Protein AF-0000000068953302 (afdb_homodimer)

Nearest PDB structures (foldseek):
  3vba-assembly2_D  TM=9.181E-01  e=6.604E-20  Methanocaldococcus jannaschii DSM 2661
  2pkp-assembly1_A  TM=9.201E-01  e=1.181E-19  Methanocaldococcus jannaschii DSM 2661
  1v7l-assembly1_B  TM=9.222E-01  e=1.741E-19  Pyrococcus horikoshii OT3
  2b3y-assembly2_B  TM=7.340E-01  e=2.610E-10  Homo sapiens
  1fgh-assembly1_A  TM=7.483E-01  e=1.107E-08  Bos taurus

Radius of gyration: 20.21 Å; Cα contacts (8 Å, |Δi|>4): 774; chains: 2; bounding box: 48×58×54 Å

InterPro domains:
  IPR000573 Aconitase A/isopropylmalate dehydratase small subunit, swivel domain [PF00694] (59-105)
  IPR011827 Hydrolyase LeuD/HacB/DmdB [MF_01032] (9-166)
  IPR011827 Hydrolyase LeuD/HacB/DmdB [TIGR02087] (11-163)
  IPR015928 Aconitase/3-isopropylmalate dehydratase, swivel [G3DSA:3.20.19.10] (9-164)
  IPR033940 3-isopropylmalate dehydratase, swivel domain [cd01577] (15-126)
  IPR050075 3-isopropylmalate dehydratase small subunit [PTHR43345] (10-162)

Foldseek 3Di:
DPPPQPFFQWDFEAEDEEAAELCLQANPVCLPPDLVVRLQRGNCVVPVCPSVPDDASYEYEYEYAHHDDDQHLSRLVSCVVSRHQEYEYCYYDPNNCQSNLQQLHHYWHANDCPVRDGGWIWGADLQQQWTATPVRDIGHTDHDDPVSVQQNSLRHDVSSVCVVVVVD/DPPPQPFFQWDFEAEDEEQAELCLQANPVCLPPDLVVRLQRGNCVVPVCPSVPDDASYEYEYEYAHHDDDQHLSRLVSCVVSRHQEYEYCYYDPNNCQSNLQQLHHYWHANDCPVRDGGWIWGADLQQQWTATPVRDIGHTDHDDPVSVQQNSLRHDVSSVCVVVVVD

Solvent-accessible surface area (backbone atoms only — not comparable to full-atom values): 17145 Å² total; per-residue (Å²): 128,74,75,73,70,72,74,57,31,44,31,47,30,44,59,52,61,58,62,41,36,25,50,46,28,33,39,73,93,40,69,88,49,57,65,79,61,35,32,65,48,26,37,23,87,82,36,68,60,45,48,80,64,59,44,68,20,16,29,40,33,35,30,45,39,34,38,28,80,67,92,48,73,53,21,51,48,29,43,49,73,53,26,45,35,31,38,37,18,43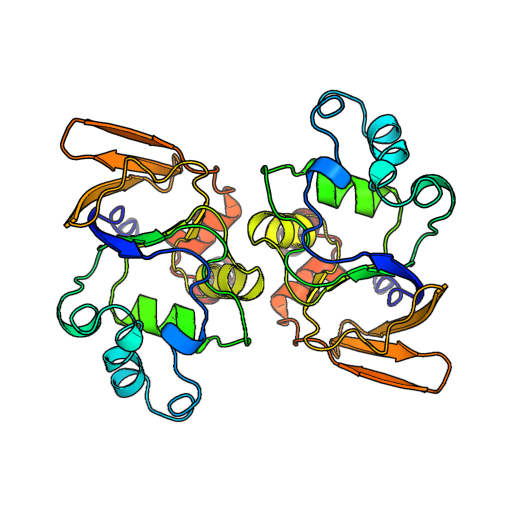,30,30,14,24,69,40,44,51,50,19,41,44,61,26,38,49,71,38,41,18,84,72,55,80,84,61,43,64,68,38,49,35,38,36,38,70,90,72,21,30,35,36,36,84,87,64,49,75,45,68,32,52,76,64,56,67,71,57,49,50,21,37,71,46,50,2,43,63,53,34,50,49,54,57,57,64,71,99,128,77,76,74,70,73,72,56,32,44,30,45,29,44,58,50,62,59,62,41,34,24,48,45,28,35,41,76,94,40,69,86,47,58,67,79,61,36,32,65,48,25,37,23,88,81,36,69,60,44,48,80,62,59,45,67,20,16,29,40,32,34,31,44,38,34,38,27,79,66,93,50,76,53,20,50,49,29,44,48,73,54,26,44,35,32,39,38,18,43,31,30,13,24,68,41,45,52,49,19,41,45,61,26,38,48,72,38,42,18,84,73,55,81,83,62,45,67,69,39,48,35,38,36,39,72,91,72,21,31,34,36,36,85,87,66,50,75,45,68,33,52,75,62,56,68,70,58,50,50,22,39,71,46,51,2,44,65,53,34,50,49,53,56,56,65,73,98

Secondary structure (DSSP, 8-state):
---------EEEEEE--S--BHHHHS-GGGTTS-HHHHHHHTTTTT-TTHHHH--TT-EEEE-SSBTBSS--THHHHHHHHTT--EEEES-BBHHHHHHHHHTT--EEE-S--TT--TT-EEEEETTTTEEEETTS-EEE-PPPPHHHHHHHHTTSHHHHHHHHHHT-/---------EEEEEE--S--BHHHHS-GGGTTS-HHHHHHHTTTTT-TTHHHH--TT-EEEE-SSBTBSS--THHHHHHHHTT--EEEES-BBHHHHHHHHHTT--EEE-S--TT--TT-EEEEETTTTEEEETTS-EEE-PPPPHHHHHHHHTTSHHHHHHHHHHT-

Structure (mmCIF, N/CA/C/O backbone):
data_AF-0000000068953302-model_v1
#
loop_
_entity.id
_entity.type
_entity.pdbx_description
1 polymer '3-isopropylmalate dehydratase small subunit'
#
loop_
_atom_site.group_PDB
_atom_site.id
_atom_site.type_symbol
_atom_site.label_atom_id
_atom_site.label_alt_id
_atom_site.label_comp_id
_atom_site.label_asym_id
_atom_site.label_entity_id
_atom_site.label_seq_id
_atom_site.pdbx_PDB_ins_code
_atom_site.Cartn_x
_atom_site.Cartn_y
_atom_site.Cartn_z
_atom_site.occupancy
_atom_site.B_iso_or_equiv
_atom_site.auth_seq_id
_atom_site.auth_comp_id
_atom_site.auth_asym_id
_atom_site.auth_atom_id
_atom_site.pdbx_PDB_model_num
ATOM 1 N N . MET A 1 1 ? 11.008 -29.844 14.93 1 27 1 MET A N 1
ATOM 2 C CA . MET A 1 1 ? 11.062 -29.656 13.477 1 27 1 MET A CA 1
ATOM 3 C C . MET A 1 1 ? 10.906 -28.172 13.117 1 27 1 MET A C 1
ATOM 5 O O . MET A 1 1 ? 9.914 -27.547 13.492 1 27 1 MET A O 1
ATOM 9 N N . THR A 1 2 ? 11.945 -27.438 12.922 1 31.05 2 THR A N 1
ATOM 10 C CA . THR A 1 2 ? 11.977 -26.031 12.57 1 31.05 2 THR A CA 1
ATOM 11 C C . THR A 1 2 ? 11.023 -25.734 11.422 1 31.05 2 THR A C 1
ATOM 13 O O . THR A 1 2 ? 11.055 -26.406 10.391 1 31.05 2 THR A O 1
ATOM 16 N N . PRO A 1 3 ? 9.93 -25.203 11.734 1 36.19 3 PRO A N 1
ATOM 17 C CA . PRO A 1 3 ? 9 -25.078 10.609 1 36.19 3 PRO A CA 1
ATOM 18 C C . PRO A 1 3 ? 9.695 -24.688 9.305 1 36.19 3 PRO A C 1
ATOM 20 O O . PRO A 1 3 ? 10.664 -23.938 9.32 1 36.19 3 PRO A O 1
ATOM 23 N N . ALA A 1 4 ? 9.789 -25.562 8.352 1 37.5 4 ALA A N 1
ATOM 24 C CA . ALA A 1 4 ? 10.398 -25.391 7.035 1 37.5 4 ALA A CA 1
ATOM 25 C C . ALA A 1 4 ? 10.109 -24.016 6.465 1 37.5 4 ALA A C 1
ATOM 27 O O . ALA A 1 4 ? 8.953 -23.578 6.418 1 37.5 4 ALA A O 1
ATOM 28 N N . ILE A 1 5 ? 10.891 -23.047 6.672 1 41.59 5 ILE A N 1
ATOM 29 C CA . ILE A 1 5 ? 10.797 -21.766 5.992 1 41.59 5 ILE A CA 1
ATOM 30 C C . ILE A 1 5 ? 10.438 -21.984 4.523 1 41.59 5 ILE A C 1
ATOM 32 O O . ILE A 1 5 ? 11.055 -22.812 3.846 1 41.59 5 ILE A O 1
ATOM 36 N N . ALA A 1 6 ? 9.188 -21.891 4.152 1 50.03 6 ALA A N 1
ATOM 37 C CA . ALA A 1 6 ? 8.773 -22.047 2.76 1 50.03 6 ALA A CA 1
ATOM 38 C C . ALA A 1 6 ? 9.875 -21.594 1.807 1 50.03 6 ALA A C 1
ATOM 40 O O . ALA A 1 6 ? 10.523 -20.578 2.043 1 50.03 6 ALA A O 1
ATOM 41 N N . PRO A 1 7 ? 10.422 -22.516 1.036 1 54.75 7 PRO A N 1
ATOM 42 C CA . PRO A 1 7 ? 11.484 -22.188 0.086 1 54.75 7 PRO A CA 1
ATOM 43 C C . PRO A 1 7 ? 11.234 -20.859 -0.634 1 54.75 7 PRO A C 1
ATOM 45 O O . PRO A 1 7 ? 10.078 -20.453 -0.791 1 54.75 7 PRO A O 1
ATOM 48 N N . ASP A 1 8 ? 12.273 -19.984 -0.785 1 68.75 8 ASP A N 1
ATOM 49 C CA . ASP A 1 8 ? 12.258 -18.797 -1.63 1 68.75 8 ASP A CA 1
ATOM 50 C C . ASP A 1 8 ? 11.562 -19.078 -2.961 1 68.75 8 ASP A C 1
ATOM 52 O O . ASP A 1 8 ? 11.766 -20.141 -3.561 1 68.75 8 ASP A O 1
ATOM 56 N N . PRO A 1 9 ? 10.617 -18.328 -3.201 1 75.5 9 PRO A N 1
ATOM 57 C CA . PRO A 1 9 ? 9.961 -18.547 -4.496 1 75.5 9 PRO A CA 1
ATOM 58 C C . PRO A 1 9 ? 10.961 -18.688 -5.645 1 75.5 9 PRO A C 1
ATOM 60 O O . PRO A 1 9 ? 11.93 -17.922 -5.719 1 75.5 9 PRO A O 1
ATOM 63 N N . THR A 1 10 ? 10.938 -19.797 -6.227 1 85.12 10 THR A N 1
ATOM 64 C CA . THR A 1 10 ? 11.719 -20.094 -7.426 1 85.12 10 THR A CA 1
ATOM 65 C C . THR A 1 10 ? 10.812 -20.516 -8.57 1 85.12 10 THR A C 1
ATOM 67 O O . THR A 1 10 ? 9.922 -21.359 -8.383 1 85.12 10 THR A O 1
ATOM 70 N N . GLY A 1 11 ? 10.914 -19.719 -9.656 1 93.25 11 GLY A N 1
ATOM 71 C CA . GLY A 1 11 ? 10.086 -20.172 -10.773 1 93.25 11 GLY A CA 1
ATOM 72 C C . GLY A 1 11 ? 10.172 -19.25 -11.977 1 93.25 11 GLY A C 1
ATOM 73 O O . GLY A 1 11 ? 11.102 -18.453 -12.086 1 93.25 11 GLY A O 1
ATOM 74 N N . ARG A 1 12 ? 9.305 -19.5 -12.961 1 97.38 12 ARG A N 1
ATOM 75 C CA . ARG A 1 12 ? 9.188 -18.75 -14.203 1 97.38 12 ARG A CA 1
ATOM 76 C C . ARG A 1 12 ? 8.672 -17.344 -13.93 1 97.38 12 ARG A C 1
ATOM 78 O O . ARG A 1 12 ? 7.785 -17.141 -13.102 1 97.38 12 ARG A O 1
ATOM 85 N N . LEU A 1 13 ? 9.266 -16.375 -14.664 1 98.44 13 LEU A N 1
ATOM 86 C CA . LEU A 1 13 ? 8.766 -15 -14.609 1 98.44 13 LEU A CA 1
ATOM 87 C C . LEU A 1 13 ? 7.633 -14.797 -15.609 1 98.44 13 LEU A C 1
ATOM 89 O O . LEU A 1 13 ? 7.758 -15.172 -16.781 1 98.44 13 LEU A O 1
ATOM 93 N N . TRP A 1 14 ? 6.512 -14.312 -15.141 1 98.69 14 TRP A N 1
ATOM 94 C CA . TRP A 1 14 ? 5.398 -13.859 -15.969 1 98.69 14 TRP A CA 1
ATOM 95 C C . TRP A 1 14 ? 5.332 -12.344 -16.016 1 98.69 14 TRP A C 1
ATOM 97 O O . TRP A 1 14 ? 5.051 -11.695 -15 1 98.69 14 TRP A O 1
ATOM 107 N N . ARG A 1 15 ? 5.562 -11.797 -17.156 1 98.56 15 ARG A N 1
ATOM 108 C CA . ARG A 1 15 ? 5.645 -10.344 -17.234 1 98.56 15 ARG A CA 1
ATOM 109 C C . ARG A 1 15 ? 4.332 -9.742 -17.703 1 98.56 15 ARG A C 1
ATOM 111 O O . ARG A 1 15 ? 3.73 -10.234 -18.672 1 98.56 15 ARG A O 1
ATOM 118 N N . PHE A 1 16 ? 3.887 -8.727 -17.031 1 98.62 16 PHE A N 1
ATOM 119 C CA . PHE A 1 16 ? 2.736 -7.898 -17.375 1 98.62 16 PHE A CA 1
ATOM 120 C C . PHE A 1 16 ? 3.133 -6.43 -17.484 1 98.62 16 PHE A C 1
ATOM 122 O O . PHE A 1 16 ? 4.258 -6.062 -17.125 1 98.62 16 PHE A O 1
ATOM 129 N N . GLY A 1 17 ? 2.303 -5.609 -18.031 1 97.62 17 GLY A N 1
ATOM 130 C CA . GLY A 1 17 ? 2.586 -4.199 -18.25 1 97.62 17 GLY A CA 1
ATOM 131 C C . GLY A 1 17 ? 2.217 -3.334 -17.047 1 97.62 17 GLY A C 1
ATOM 132 O O . GLY A 1 17 ? 2.266 -3.789 -15.906 1 97.62 17 GLY A O 1
ATOM 133 N N . ASP A 1 18 ? 1.969 -2.061 -17.359 1 96.62 18 ASP A N 1
ATOM 134 C CA . ASP A 1 18 ? 1.564 -1.082 -16.359 1 96.62 18 ASP A CA 1
ATOM 135 C C . ASP A 1 18 ? 0.059 -1.14 -16.109 1 96.62 18 ASP A C 1
ATOM 137 O O . ASP A 1 18 ? -0.692 -1.664 -16.938 1 96.62 18 ASP A O 1
ATOM 141 N N . ASN A 1 19 ? -0.379 -0.642 -14.914 1 96.38 19 ASN A N 1
ATOM 142 C CA . ASN A 1 19 ? -1.775 -0.344 -14.617 1 96.38 19 ASN A CA 1
ATOM 143 C C . ASN A 1 19 ? -2.641 -1.6 -14.672 1 96.38 19 ASN A C 1
ATOM 145 O O . ASN A 1 19 ? -3.707 -1.597 -15.289 1 96.38 19 ASN A O 1
ATOM 149 N N . ILE A 1 20 ? -2.049 -2.678 -14.102 1 98 20 ILE A N 1
ATOM 150 C CA . ILE A 1 20 ? -2.844 -3.893 -13.945 1 98 20 ILE A CA 1
ATOM 151 C C . ILE A 1 20 ? -3.842 -3.715 -12.805 1 98 20 ILE A C 1
ATOM 153 O O . ILE A 1 20 ? -3.449 -3.6 -11.641 1 98 20 ILE A O 1
ATOM 157 N N . ASP A 1 21 ? -5.113 -3.676 -13.117 1 97.38 21 ASP A N 1
ATOM 158 C CA . ASP A 1 21 ? -6.109 -3.383 -12.094 1 97.38 21 ASP A CA 1
ATOM 159 C C . ASP A 1 21 ? -6.645 -4.668 -11.461 1 97.38 21 ASP A C 1
ATOM 161 O O . ASP A 1 21 ? -6.387 -5.766 -11.961 1 97.38 21 ASP A O 1
ATOM 165 N N . THR A 1 22 ? -7.336 -4.547 -10.352 1 97.44 22 THR A N 1
ATOM 166 C CA . THR A 1 22 ? -7.797 -5.703 -9.594 1 97.44 22 THR A CA 1
ATOM 167 C C . THR A 1 22 ? -8.914 -6.43 -10.344 1 97.44 22 THR A C 1
ATOM 169 O O . THR A 1 22 ? -9.172 -7.605 -10.086 1 97.44 22 THR A O 1
ATOM 172 N N . ASP A 1 23 ? -9.539 -5.738 -11.289 1 97.38 23 ASP A N 1
ATOM 173 C CA . ASP A 1 23 ? -10.555 -6.398 -12.094 1 97.38 23 ASP A CA 1
ATOM 174 C C . ASP A 1 23 ? -9.93 -7.438 -13.023 1 97.38 23 ASP A C 1
ATOM 176 O O . ASP A 1 23 ? -10.555 -8.461 -13.328 1 97.38 23 ASP A O 1
ATOM 180 N N . ALA A 1 24 ? -8.742 -7.184 -13.508 1 98 24 ALA A N 1
ATOM 181 C CA . ALA A 1 24 ? -8.039 -8.164 -14.328 1 98 24 ALA A CA 1
ATOM 182 C C . ALA A 1 24 ? -7.719 -9.422 -13.531 1 98 24 ALA A C 1
ATOM 184 O O . ALA A 1 24 ? -7.605 -10.516 -14.102 1 98 24 ALA A O 1
ATOM 185 N N . MET A 1 25 ? -7.598 -9.344 -12.242 1 98 25 MET A N 1
ATOM 186 C CA . MET A 1 25 ? -7.227 -10.461 -11.383 1 98 25 MET A CA 1
ATOM 187 C C . MET A 1 25 ? -8.469 -11.18 -10.852 1 98 25 MET A C 1
ATOM 189 O O . MET A 1 25 ? -8.477 -12.398 -10.719 1 98 25 MET A O 1
ATOM 193 N N . ALA A 1 26 ? -9.453 -10.359 -10.539 1 97 26 ALA A N 1
ATOM 194 C CA . ALA A 1 26 ? -10.734 -10.836 -10.039 1 97 26 ALA A CA 1
ATOM 195 C C . ALA A 1 26 ? -11.891 -10.039 -10.641 1 97 26 ALA A C 1
ATOM 197 O O . ALA A 1 26 ? -12.383 -9.086 -10.031 1 97 26 ALA A O 1
ATOM 198 N N . PRO A 1 27 ? -12.375 -10.461 -11.742 1 95.88 27 PRO A N 1
ATOM 199 C CA . PRO A 1 27 ? -13.406 -9.695 -12.453 1 95.88 27 PRO A CA 1
ATOM 200 C C . PRO A 1 27 ? -14.672 -9.508 -11.625 1 95.88 27 PRO A C 1
ATOM 202 O O . PRO A 1 27 ? -15.133 -10.445 -10.969 1 95.88 27 PRO A O 1
ATOM 205 N N . ALA A 1 28 ? -15.195 -8.297 -11.711 1 93.12 28 ALA A N 1
ATOM 206 C CA . ALA A 1 28 ? -16.359 -7.898 -10.922 1 93.12 28 ALA A CA 1
ATOM 207 C C . ALA A 1 28 ? -17.516 -8.859 -11.133 1 93.12 28 ALA A C 1
ATOM 209 O O . ALA A 1 28 ? -18.219 -9.219 -10.188 1 93.12 28 ALA A O 1
ATOM 210 N N . VAL A 1 29 ? -17.703 -9.375 -12.289 1 92.12 29 VAL A N 1
ATOM 211 C CA . VAL A 1 29 ? -18.844 -10.195 -12.672 1 92.12 29 VAL A CA 1
ATOM 212 C C . VAL A 1 29 ? -18.75 -11.562 -11.984 1 92.12 29 VAL A C 1
ATOM 214 O O . VAL A 1 29 ? -19.734 -12.289 -11.906 1 92.12 29 VAL A O 1
ATOM 217 N N . LEU A 1 30 ? -17.594 -11.852 -11.406 1 91.62 30 LEU A N 1
ATOM 218 C CA . LEU A 1 30 ? -17.359 -13.172 -10.828 1 91.62 30 LEU A CA 1
ATOM 219 C C . LEU A 1 30 ? -17.125 -13.062 -9.32 1 91.62 30 LEU A C 1
ATOM 221 O O . LEU A 1 30 ? -16.75 -14.047 -8.68 1 91.62 30 LEU A O 1
ATOM 225 N N . MET A 1 31 ? -17.281 -11.898 -8.719 1 86 31 MET A N 1
ATOM 226 C CA . MET A 1 31 ? -16.859 -11.641 -7.344 1 86 31 MET A CA 1
ATOM 227 C C . MET A 1 31 ? -17.672 -12.484 -6.367 1 86 31 MET A C 1
ATOM 229 O O . MET A 1 31 ? -17.219 -12.773 -5.258 1 86 31 MET A O 1
ATOM 233 N N . LYS A 1 32 ? -18.859 -12.953 -6.848 1 87.94 32 LYS A N 1
ATOM 234 C CA . LYS A 1 32 ? -19.688 -13.797 -5.988 1 87.94 32 LYS A CA 1
ATOM 235 C C . LYS A 1 32 ? -19.438 -15.281 -6.273 1 87.94 32 LYS A C 1
ATOM 237 O O . LYS A 1 32 ? -20 -16.141 -5.602 1 87.94 32 LYS A O 1
ATOM 242 N N . SER A 1 33 ? -18.609 -15.531 -7.211 1 91.06 33 SER A N 1
ATOM 243 C CA . SER A 1 33 ? -18.297 -16.922 -7.562 1 91.06 33 SER A CA 1
ATOM 244 C C . SER A 1 33 ? -17.297 -17.516 -6.578 1 91.06 33 SER A C 1
ATOM 246 O O . SER A 1 33 ? -16.547 -16.797 -5.914 1 91.06 33 SER A O 1
ATOM 248 N N . PRO A 1 34 ? -17.344 -18.906 -6.512 1 93.69 34 PRO A N 1
ATOM 249 C CA . PRO A 1 34 ? -16.312 -19.578 -5.711 1 93.69 34 PRO A CA 1
ATOM 250 C C . PRO A 1 34 ? -14.898 -19.328 -6.242 1 93.69 34 PRO A C 1
ATOM 252 O O . PRO A 1 34 ? -14.719 -19.094 -7.438 1 93.69 34 PRO A O 1
ATOM 255 N N . LEU A 1 35 ? -13.914 -19.422 -5.324 1 93 35 LEU A N 1
ATOM 256 C CA . LEU A 1 35 ? -12.516 -19.125 -5.613 1 93 35 LEU A CA 1
ATOM 257 C C . LEU A 1 35 ? -12.008 -19.953 -6.785 1 93 35 LEU A C 1
ATOM 259 O O . LEU A 1 35 ? -11.336 -19.438 -7.676 1 93 35 LEU A O 1
ATOM 263 N N . PRO A 1 36 ? -12.391 -21.25 -6.922 1 93.19 36 PRO A N 1
ATOM 264 C CA . PRO A 1 36 ? -11.891 -22.062 -8.047 1 93.19 36 PRO A CA 1
ATOM 265 C C . PRO A 1 36 ? -12.352 -21.516 -9.398 1 93.19 36 PRO A C 1
ATOM 267 O O . PRO A 1 36 ? -11.641 -21.672 -10.398 1 93.19 36 PRO A O 1
ATOM 270 N N . VAL A 1 37 ? -13.5 -20.906 -9.391 1 94.31 37 VAL A N 1
ATOM 271 C CA . VAL A 1 37 ? -13.992 -20.297 -10.617 1 94.31 37 VAL A CA 1
ATOM 272 C C . VAL A 1 37 ? -13.234 -19 -10.883 1 94.31 37 VAL A C 1
ATOM 274 O O . VAL A 1 37 ? -12.789 -18.75 -12 1 94.31 37 VAL A O 1
ATOM 277 N N . LEU A 1 38 ? -13.023 -18.203 -9.891 1 95.12 38 LEU A N 1
ATOM 278 C CA . LEU A 1 38 ? -12.336 -16.922 -10.008 1 95.12 38 LEU A CA 1
ATOM 279 C C . LEU A 1 38 ? -10.922 -17.109 -10.539 1 95.12 38 LEU A C 1
ATOM 281 O O . LEU A 1 38 ? -10.469 -16.344 -11.398 1 95.12 38 LEU A O 1
ATOM 285 N N . VAL A 1 39 ? -10.281 -18.156 -10.109 1 96.44 39 VAL A N 1
ATOM 286 C CA . VAL A 1 39 ? -8.867 -18.391 -10.406 1 96.44 39 VAL A CA 1
ATOM 287 C C . VAL A 1 39 ? -8.695 -18.672 -11.898 1 96.44 39 VAL A C 1
ATOM 289 O O . VAL A 1 39 ? -7.688 -18.281 -12.5 1 96.44 39 VAL A O 1
ATOM 292 N N . ARG A 1 40 ? -9.656 -19.234 -12.539 1 96.56 40 ARG A N 1
ATOM 293 C CA . ARG A 1 40 ? -9.578 -19.562 -13.961 1 96.56 40 ARG A CA 1
ATOM 294 C C . ARG A 1 40 ? -9.602 -18.312 -14.82 1 96.56 40 ARG A C 1
ATOM 296 O O . ARG A 1 40 ? -9.219 -18.344 -15.992 1 96.56 40 ARG A O 1
ATOM 303 N N . HIS A 1 41 ? -10.031 -17.25 -14.25 1 97.31 41 HIS A N 1
ATOM 304 C CA . HIS A 1 41 ? -10.188 -16 -15.008 1 97.31 41 HIS A CA 1
ATOM 305 C C . HIS A 1 41 ? -9.164 -14.969 -14.586 1 97.31 41 HIS A C 1
ATOM 307 O O . HIS A 1 41 ? -9.078 -13.883 -15.172 1 97.31 41 HIS A O 1
ATOM 313 N N . CYS A 1 42 ? -8.344 -15.25 -13.602 1 98.38 42 CYS A N 1
ATOM 314 C CA . CYS A 1 42 ? -7.352 -14.32 -13.07 1 98.38 42 CYS A CA 1
ATOM 315 C C . CYS A 1 42 ? -6.316 -13.969 -14.133 1 98.38 42 CYS A C 1
ATOM 317 O O . CYS A 1 42 ? -5.559 -14.828 -14.578 1 98.38 42 CYS A O 1
ATOM 319 N N . LEU A 1 43 ? -6.297 -12.734 -14.555 1 98.69 43 LEU A N 1
ATOM 320 C CA . LEU A 1 43 ? -5.355 -12.148 -15.508 1 98.69 43 LEU A CA 1
ATOM 321 C C . LEU A 1 43 ? -5.523 -12.781 -16.891 1 98.69 43 LEU A C 1
ATOM 323 O O . LEU A 1 43 ? -4.684 -12.586 -17.766 1 98.69 43 LEU A O 1
ATOM 327 N N . ALA A 1 44 ? -6.625 -13.5 -17.078 1 98.31 44 ALA A N 1
ATOM 328 C CA . ALA A 1 44 ? -6.879 -14.18 -18.344 1 98.31 44 ALA A CA 1
ATOM 329 C C . ALA A 1 44 ? -7.18 -13.18 -19.453 1 98.31 44 ALA A C 1
ATOM 331 O O . ALA A 1 44 ? -6.883 -13.43 -20.625 1 98.31 44 ALA A O 1
ATOM 332 N N . SER A 1 45 ? -7.738 -12.047 -19.109 1 97.88 45 SER A N 1
ATOM 333 C CA . SER A 1 45 ? -8.047 -11.016 -20.094 1 97.88 45 SER A CA 1
ATOM 334 C C . SER A 1 45 ? -6.77 -10.43 -20.703 1 97.88 45 SER A C 1
ATOM 336 O O . SER A 1 45 ? -6.793 -9.906 -21.812 1 97.88 45 SER A O 1
ATOM 338 N N . LEU A 1 46 ? -5.707 -10.484 -20.016 1 98.44 46 LEU A N 1
ATOM 339 C CA . LEU A 1 46 ? -4.43 -9.961 -20.484 1 98.44 46 LEU A CA 1
ATOM 340 C C . LEU A 1 46 ? -3.596 -11.07 -21.125 1 98.44 46 LEU A C 1
ATOM 342 O O . LEU A 1 46 ? -2.965 -10.852 -22.156 1 98.44 46 LEU A O 1
ATOM 346 N N . ARG A 1 47 ? -3.602 -12.211 -20.484 1 98.56 47 ARG A N 1
ATOM 347 C CA . ARG A 1 47 ? -2.914 -13.406 -20.969 1 98.56 47 ARG A CA 1
ATOM 348 C C . ARG A 1 47 ? -3.77 -14.648 -20.766 1 98.56 47 ARG A C 1
ATOM 350 O O . ARG A 1 47 ? -3.701 -15.289 -19.719 1 98.56 47 ARG A O 1
ATOM 357 N N . PRO A 1 48 ? -4.469 -15.016 -21.734 1 98.19 48 PRO A N 1
ATOM 358 C CA . PRO A 1 48 ? -5.43 -16.109 -21.625 1 98.19 48 PRO A CA 1
ATOM 359 C C . PRO A 1 48 ? -4.785 -17.406 -21.141 1 98.19 48 PRO A C 1
ATOM 361 O O . PRO A 1 48 ? -5.445 -18.234 -20.5 1 98.19 48 PRO A O 1
ATOM 364 N N . GLU A 1 49 ? -3.562 -17.594 -21.375 1 98.25 49 GLU A N 1
ATOM 365 C CA . GLU A 1 49 ? -2.881 -18.828 -21.031 1 98.25 49 GLU A CA 1
ATOM 366 C C . GLU A 1 49 ? -2.436 -18.828 -19.562 1 98.25 49 GLU A C 1
ATOM 368 O O . GLU A 1 49 ? -2.088 -19.875 -19.016 1 98.25 49 GLU A O 1
ATOM 373 N N . PHE A 1 50 ? -2.398 -17.734 -18.906 1 98.56 50 PHE A N 1
ATOM 374 C CA . PHE A 1 50 ? -1.756 -17.562 -17.594 1 98.56 50 PHE A CA 1
ATOM 375 C C . PHE A 1 50 ? -2.381 -18.5 -16.562 1 98.56 50 PHE A C 1
ATOM 377 O O . PHE A 1 50 ? -1.682 -19.297 -15.93 1 98.56 50 PHE A O 1
ATOM 384 N N . PRO A 1 51 ? -3.703 -18.484 -16.359 1 98.25 51 PRO A N 1
ATOM 385 C CA . PRO A 1 51 ? -4.258 -19.281 -15.266 1 98.25 51 PRO A CA 1
ATOM 386 C C . PRO A 1 51 ? -4.016 -20.766 -15.43 1 98.25 51 PRO A C 1
ATOM 388 O O . PRO A 1 51 ? -3.877 -21.5 -14.438 1 98.25 51 PRO A O 1
ATOM 391 N N . GLY A 1 52 ? -3.924 -21.203 -16.641 1 97.75 52 GLY A N 1
ATOM 392 C CA . GLY A 1 52 ? -3.723 -22.609 -16.891 1 97.75 52 GLY A CA 1
ATOM 393 C C . GLY A 1 52 ? -2.26 -23.016 -16.922 1 97.75 52 GLY A C 1
ATOM 394 O O . GLY A 1 52 ? -1.932 -24.203 -16.859 1 97.75 52 GLY A O 1
ATOM 395 N N . SER A 1 53 ? -1.361 -22.031 -16.984 1 98.31 53 SER A N 1
ATOM 396 C CA . SER A 1 53 ? 0.041 -22.359 -17.234 1 98.31 53 SER A CA 1
ATOM 397 C C . SER A 1 53 ? 0.908 -22 -16.031 1 98.31 53 SER A C 1
ATOM 399 O O . SER A 1 53 ? 2.01 -22.516 -15.875 1 98.31 53 SER A O 1
ATOM 401 N N . VAL A 1 54 ? 0.453 -21.125 -15.195 1 98.19 54 VAL A N 1
ATOM 402 C CA . VAL A 1 54 ? 1.233 -20.703 -14.039 1 98.19 54 VAL A CA 1
ATOM 403 C C . VAL A 1 54 ? 1.434 -21.875 -13.094 1 98.19 54 VAL A C 1
ATOM 405 O O . VAL A 1 54 ? 0.543 -22.719 -12.938 1 98.19 54 VAL A O 1
ATOM 408 N N . ARG A 1 55 ? 2.576 -21.953 -12.461 1 97.44 55 ARG A N 1
ATOM 409 C CA . ARG A 1 55 ? 2.938 -23.016 -11.523 1 97.44 55 ARG A CA 1
ATOM 410 C C . ARG A 1 55 ? 3.299 -22.438 -10.156 1 97.44 55 ARG A C 1
ATOM 412 O O . ARG A 1 55 ? 3.709 -21.281 -10.055 1 97.44 55 ARG A O 1
ATOM 419 N N . PRO A 1 56 ? 3.117 -23.25 -9.156 1 96.88 56 PRO A N 1
ATOM 420 C CA . PRO A 1 56 ? 3.523 -22.781 -7.832 1 96.88 56 PRO A CA 1
ATOM 421 C C . PRO A 1 56 ? 4.969 -22.281 -7.797 1 96.88 56 PRO A C 1
ATOM 423 O O . PRO A 1 56 ? 5.867 -22.938 -8.32 1 96.88 56 PRO A O 1
ATOM 426 N N . GLY A 1 57 ? 5.191 -21.094 -7.254 1 96.44 57 GLY A N 1
ATOM 427 C CA . GLY A 1 57 ? 6.531 -20.531 -7.137 1 96.44 57 GLY A CA 1
ATOM 428 C C . GLY A 1 57 ? 6.863 -19.531 -8.234 1 96.44 57 GLY A C 1
ATOM 429 O O . GLY A 1 57 ? 7.832 -18.781 -8.117 1 96.44 57 GLY A O 1
ATOM 430 N N . ASP A 1 58 ? 6.047 -19.516 -9.32 1 98.12 58 ASP A N 1
ATOM 431 C CA . ASP A 1 58 ? 6.254 -18.531 -10.383 1 98.12 58 ASP A CA 1
ATOM 432 C C . ASP A 1 58 ? 6.105 -17.109 -9.844 1 98.12 58 ASP A C 1
ATOM 434 O O . ASP A 1 58 ? 5.426 -16.891 -8.836 1 98.12 58 ASP A O 1
ATOM 438 N N . VAL A 1 59 ? 6.805 -16.219 -10.531 1 98.31 59 VAL A N 1
ATOM 439 C CA . VAL A 1 59 ? 6.84 -14.82 -10.094 1 98.31 59 VAL A CA 1
ATOM 440 C C . VAL A 1 59 ? 6.195 -13.93 -11.156 1 98.31 59 VAL A C 1
ATOM 442 O O . VAL A 1 59 ? 6.488 -14.062 -12.344 1 98.31 59 VAL A O 1
ATOM 445 N N . LEU A 1 60 ? 5.27 -13.102 -10.703 1 98.69 60 LEU A N 1
ATOM 446 C CA . LEU A 1 60 ? 4.727 -12.078 -11.586 1 98.69 60 LEU A CA 1
ATOM 447 C C . LEU A 1 60 ? 5.613 -10.836 -11.586 1 98.69 60 LEU A C 1
ATOM 449 O O . LEU A 1 60 ? 6.051 -10.375 -10.531 1 98.69 60 LEU A O 1
ATOM 453 N N . VAL A 1 61 ? 5.945 -10.359 -12.758 1 98.69 61 VAL A N 1
ATOM 454 C CA . VAL A 1 61 ? 6.676 -9.109 -12.953 1 98.69 61 VAL A CA 1
ATOM 455 C C . VAL A 1 61 ? 5.785 -8.094 -13.664 1 98.69 61 VAL A C 1
ATOM 457 O O . VAL A 1 61 ? 5.148 -8.414 -14.672 1 98.69 61 VAL A O 1
ATOM 460 N N . ALA A 1 62 ? 5.676 -6.91 -13.094 1 98.44 62 ALA A N 1
ATOM 461 C CA . ALA A 1 62 ? 4.809 -5.906 -13.703 1 98.44 62 ALA A CA 1
ATOM 462 C C . ALA A 1 62 ? 5.461 -4.527 -13.664 1 98.44 62 ALA A C 1
ATOM 464 O O . ALA A 1 62 ? 6.527 -4.352 -13.078 1 98.44 62 ALA A O 1
ATOM 465 N N . GLY A 1 63 ? 4.902 -3.648 -14.461 1 96.75 63 GLY A N 1
ATOM 466 C CA . GLY A 1 63 ? 5.355 -2.266 -14.453 1 96.75 63 GLY A CA 1
ATOM 467 C C . GLY A 1 63 ? 4.785 -1.46 -13.297 1 96.75 63 GLY A C 1
ATOM 468 O O . GLY A 1 63 ? 4.762 -1.928 -12.164 1 96.75 63 GLY A O 1
ATOM 469 N N . ALA A 1 64 ? 4.387 -0.265 -13.625 1 94.62 64 ALA A N 1
ATOM 470 C CA . ALA A 1 64 ? 3.875 0.663 -12.617 1 94.62 64 ALA A CA 1
ATOM 471 C C . ALA A 1 64 ? 2.406 0.385 -12.312 1 94.62 64 ALA A C 1
ATOM 473 O O . ALA A 1 64 ? 1.657 -0.06 -13.18 1 94.62 64 ALA A O 1
ATOM 474 N N . ASN A 1 65 ? 1.982 0.632 -11.055 1 94.94 65 ASN A N 1
ATOM 475 C CA . ASN A 1 65 ? 0.58 0.667 -10.648 1 94.94 65 ASN A CA 1
ATOM 476 C C . ASN A 1 65 ? -0.069 -0.71 -10.758 1 94.94 65 ASN A C 1
ATOM 478 O O . ASN A 1 65 ? -1.134 -0.853 -11.367 1 94.94 65 ASN A O 1
ATOM 482 N N . PHE A 1 66 ? 0.592 -1.68 -10.188 1 98 66 PHE A N 1
ATOM 483 C CA . PHE A 1 66 ? -0.006 -3.006 -10.094 1 98 66 PHE A CA 1
ATOM 484 C C . PHE A 1 66 ? -1.016 -3.068 -8.953 1 98 66 PHE A C 1
ATOM 486 O O . PHE A 1 66 ? -0.715 -2.662 -7.828 1 98 66 PHE A O 1
ATOM 493 N N . GLY A 1 67 ? -2.23 -3.557 -9.234 1 97.81 67 GLY A N 1
ATOM 494 C CA . GLY A 1 67 ? -3.238 -3.756 -8.211 1 97.81 67 GLY A CA 1
ATOM 495 C C . GLY A 1 67 ? -4.039 -2.502 -7.906 1 97.81 67 GLY A C 1
ATOM 496 O O . GLY A 1 67 ? -4.445 -2.281 -6.762 1 97.81 67 GLY A O 1
ATOM 497 N N . ILE A 1 68 ? -4.191 -1.688 -8.898 1 94.69 68 ILE A N 1
ATOM 498 C CA . ILE A 1 68 ? -4.977 -0.469 -8.727 1 94.69 68 ILE A CA 1
ATOM 499 C C . ILE A 1 68 ? -6.449 -0.763 -9 1 94.69 68 ILE A C 1
ATOM 501 O O . ILE A 1 68 ? -6.797 -1.853 -9.461 1 94.69 68 ILE A O 1
ATOM 505 N N . GLY A 1 69 ? -7.359 0.235 -8.641 1 91.44 69 GLY A N 1
ATOM 506 C CA . GLY A 1 69 ? -8.781 0.098 -8.914 1 91.44 69 GLY A CA 1
ATOM 507 C C . GLY A 1 69 ? -9.594 -0.257 -7.684 1 91.44 69 GLY A C 1
ATOM 508 O O . GLY A 1 69 ? -9.289 0.194 -6.582 1 91.44 69 GLY A O 1
ATOM 509 N N . SER A 1 70 ? -10.656 -1.033 -7.902 1 90.88 70 SER A N 1
ATOM 510 C CA . SER A 1 70 ? -11.609 -1.357 -6.84 1 90.88 70 SER A CA 1
ATOM 511 C C . SER A 1 70 ? -10.961 -2.246 -5.777 1 90.88 70 SER A C 1
ATOM 513 O O . SER A 1 70 ? -10.094 -3.059 -6.09 1 90.88 70 SER A O 1
ATOM 515 N N . SER A 1 71 ? -11.406 -1.971 -4.625 1 89.31 71 SER A N 1
ATOM 516 C CA . SER A 1 71 ? -10.969 -2.836 -3.533 1 89.31 71 SER A CA 1
ATOM 517 C C . SER A 1 71 ? -11.523 -4.246 -3.691 1 89.31 71 SER A C 1
ATOM 519 O O . SER A 1 71 ? -12.734 -4.457 -3.611 1 89.31 71 SER A O 1
ATOM 521 N N . ARG A 1 72 ? -10.617 -5.133 -3.938 1 92.12 72 ARG A N 1
ATOM 522 C CA . ARG A 1 72 ? -11.031 -6.527 -4.098 1 92.12 72 ARG A CA 1
ATOM 523 C C . ARG A 1 72 ? -10.031 -7.469 -3.436 1 92.12 72 ARG A C 1
ATOM 525 O O . ARG A 1 72 ? -9.008 -7.824 -4.031 1 92.12 72 ARG A O 1
ATOM 532 N N . GLU A 1 73 ? -10.367 -7.984 -2.266 1 92.94 73 GLU A N 1
ATOM 533 C CA . GLU A 1 73 ? -9.508 -8.93 -1.566 1 92.94 73 GLU A CA 1
ATOM 534 C C . GLU A 1 73 ? -9.328 -10.211 -2.373 1 92.94 73 GLU A C 1
ATOM 536 O O . GLU A 1 73 ? -8.344 -10.938 -2.191 1 92.94 73 GLU A O 1
ATOM 541 N N . GLN A 1 74 ? -10.227 -10.398 -3.303 1 96 74 GLN A N 1
ATOM 542 C CA . GLN A 1 74 ? -10.203 -11.594 -4.141 1 96 74 GLN A CA 1
ATOM 543 C C . GLN A 1 74 ? -9.008 -11.57 -5.098 1 96 74 GLN A C 1
ATOM 545 O O . GLN A 1 74 ? -8.586 -12.617 -5.59 1 96 74 GLN A O 1
ATOM 550 N N . ALA A 1 75 ? -8.523 -10.391 -5.336 1 97.5 75 ALA A N 1
ATOM 551 C CA . ALA A 1 75 ? -7.438 -10.273 -6.305 1 97.5 75 ALA A CA 1
ATOM 552 C C . ALA A 1 75 ? -6.18 -10.984 -5.809 1 97.5 75 ALA A C 1
ATOM 554 O O . ALA A 1 75 ? -5.719 -11.945 -6.426 1 97.5 75 ALA A O 1
ATOM 555 N N . PRO A 1 76 ? -5.617 -10.586 -4.633 1 97.81 76 PRO A N 1
ATOM 556 C CA . PRO A 1 76 ? -4.461 -11.352 -4.152 1 97.81 76 PRO A CA 1
ATOM 557 C C . PRO A 1 76 ? -4.824 -12.781 -3.766 1 97.81 76 PRO A C 1
ATOM 559 O O . PRO A 1 76 ? -3.979 -13.68 -3.834 1 97.81 76 PRO A O 1
ATOM 562 N N . GLN A 1 77 ? -6.07 -13.047 -3.412 1 97.19 77 GLN A N 1
ATOM 563 C CA . GLN A 1 77 ? -6.504 -14.406 -3.105 1 97.19 77 GLN A CA 1
ATOM 564 C C . GLN A 1 77 ? -6.367 -15.312 -4.324 1 97.19 77 GLN A C 1
ATOM 566 O O . GLN A 1 77 ? -5.902 -16.453 -4.211 1 97.19 77 GLN A O 1
ATOM 571 N N . ALA A 1 78 ? -6.82 -14.766 -5.387 1 98.06 78 ALA A N 1
ATOM 572 C CA . ALA A 1 78 ? -6.75 -15.539 -6.625 1 98.06 78 ALA A CA 1
ATOM 573 C C . ALA A 1 78 ? -5.301 -15.859 -6.988 1 98.06 78 ALA A C 1
ATOM 575 O O . ALA A 1 78 ? -4.988 -16.984 -7.371 1 98.06 78 ALA A O 1
ATOM 576 N N . LEU A 1 79 ? -4.391 -14.93 -6.879 1 98.38 79 LEU A N 1
ATOM 577 C CA . LEU A 1 79 ? -2.979 -15.141 -7.176 1 98.38 79 LEU A CA 1
ATOM 578 C C . LEU A 1 79 ? -2.377 -16.203 -6.262 1 98.38 79 LEU A C 1
ATOM 580 O O . LEU A 1 79 ? -1.651 -17.078 -6.723 1 98.38 79 LEU A O 1
ATOM 584 N N . ARG A 1 80 ? -2.727 -16.125 -5 1 97.38 80 ARG A N 1
ATOM 585 C CA . ARG A 1 80 ? -2.238 -17.109 -4.047 1 97.38 80 ARG A CA 1
ATOM 586 C C . ARG A 1 80 ? -2.748 -18.5 -4.395 1 97.38 80 ARG A C 1
ATOM 588 O O . ARG A 1 80 ? -1.99 -19.484 -4.348 1 97.38 80 ARG A O 1
ATOM 595 N N . ALA A 1 81 ? -4.012 -18.547 -4.699 1 97.12 81 ALA A N 1
ATOM 596 C CA . ALA A 1 81 ? -4.629 -19.828 -5.023 1 97.12 81 ALA A CA 1
ATOM 597 C C . ALA A 1 81 ? -3.986 -20.453 -6.262 1 97.12 81 ALA A C 1
ATOM 599 O O . ALA A 1 81 ? -3.889 -21.672 -6.367 1 97.12 81 ALA A O 1
ATOM 600 N N . LEU A 1 82 ? -3.531 -19.609 -7.145 1 97.81 82 LEU A N 1
ATOM 601 C CA . LEU A 1 82 ? -2.867 -20.078 -8.359 1 97.81 82 LEU A CA 1
ATOM 602 C C . LEU A 1 82 ? -1.441 -20.531 -8.055 1 97.81 82 LEU A C 1
ATOM 604 O O . LEU A 1 82 ? -0.768 -21.094 -8.922 1 97.81 82 LEU A O 1
ATOM 608 N N . GLY A 1 83 ? -0.927 -20.219 -6.867 1 96.75 83 GLY A N 1
ATOM 609 C CA . GLY A 1 83 ? 0.404 -20.641 -6.465 1 96.75 83 GLY A CA 1
ATOM 610 C C . GLY A 1 83 ? 1.48 -19.625 -6.801 1 96.75 83 GLY A C 1
ATOM 611 O O . GLY A 1 83 ? 2.67 -19.938 -6.793 1 96.75 83 GLY A O 1
ATOM 612 N N . VAL A 1 84 ? 1.086 -18.391 -7.125 1 98.06 84 VAL A N 1
ATOM 613 C CA . VAL A 1 84 ? 2.066 -17.344 -7.398 1 98.06 84 VAL A CA 1
ATOM 614 C C . VAL A 1 84 ? 2.961 -17.141 -6.18 1 98.06 84 VAL A C 1
ATOM 616 O O . VAL A 1 84 ? 2.469 -16.969 -5.062 1 98.06 84 VAL A O 1
ATOM 619 N N . GLY A 1 85 ? 4.25 -17.188 -6.477 1 97.44 85 GLY A N 1
ATOM 620 C CA . GLY A 1 85 ? 5.195 -17.109 -5.375 1 97.44 85 GLY A CA 1
ATOM 621 C C . GLY A 1 85 ? 5.434 -15.688 -4.898 1 97.44 85 GLY A C 1
ATOM 622 O O . GLY A 1 85 ? 5.734 -15.461 -3.725 1 97.44 85 GLY A O 1
ATOM 623 N N . ALA A 1 86 ? 5.352 -14.75 -5.809 1 98.31 86 ALA A N 1
ATOM 624 C CA . ALA A 1 86 ? 5.566 -13.336 -5.5 1 98.31 86 ALA A CA 1
ATOM 625 C C . ALA A 1 86 ? 5.148 -12.453 -6.668 1 98.31 86 ALA A C 1
ATOM 627 O O . ALA A 1 86 ? 5.016 -12.922 -7.797 1 98.31 86 ALA A O 1
ATOM 628 N N . VAL A 1 87 ? 4.883 -11.273 -6.371 1 98.62 87 VAL A N 1
ATOM 629 C CA . VAL A 1 87 ? 4.699 -10.234 -7.379 1 98.62 87 VAL A CA 1
ATOM 630 C C . VAL A 1 87 ? 5.793 -9.172 -7.234 1 98.62 87 VAL A C 1
ATOM 632 O O . VAL A 1 87 ? 6.012 -8.648 -6.141 1 98.62 87 VAL A O 1
ATOM 635 N N . VAL A 1 88 ? 6.484 -8.891 -8.32 1 98.31 88 VAL A N 1
ATOM 636 C CA . VAL A 1 88 ? 7.496 -7.84 -8.406 1 98.31 88 VAL A CA 1
ATOM 637 C C . VAL A 1 88 ? 7.031 -6.758 -9.383 1 98.31 88 VAL A C 1
ATOM 639 O O . VAL A 1 88 ? 6.707 -7.051 -10.539 1 98.31 88 VAL A O 1
ATOM 642 N N . ALA A 1 89 ? 7.016 -5.539 -8.898 1 98.12 89 ALA A N 1
ATOM 643 C CA . ALA A 1 89 ? 6.535 -4.461 -9.758 1 98.12 89 ALA A CA 1
ATOM 644 C C . ALA A 1 89 ? 7.23 -3.143 -9.422 1 98.12 89 ALA A C 1
ATOM 646 O O . ALA A 1 89 ? 7.852 -3.012 -8.367 1 98.12 89 ALA A O 1
ATOM 647 N N . GLN A 1 90 ? 7.117 -2.254 -10.344 1 96.31 90 GLN A N 1
ATOM 648 C CA . GLN A 1 90 ? 7.676 -0.929 -10.086 1 96.31 90 GLN A CA 1
ATOM 649 C C . GLN A 1 90 ? 6.922 -0.216 -8.969 1 96.31 90 GLN A C 1
ATOM 651 O O . GLN A 1 90 ? 7.508 0.557 -8.211 1 96.31 90 GLN A O 1
ATOM 656 N N . SER A 1 91 ? 5.621 -0.458 -8.945 1 96.38 91 SER A N 1
ATOM 657 C CA . SER A 1 91 ? 4.797 0.086 -7.867 1 96.38 91 SER A CA 1
ATOM 658 C C . SER A 1 91 ? 3.486 -0.685 -7.73 1 96.38 91 SER A C 1
ATOM 660 O O . SER A 1 91 ? 3.104 -1.433 -8.633 1 96.38 91 SER A O 1
ATOM 662 N N . PHE A 1 92 ? 2.834 -0.539 -6.59 1 98.06 92 PHE A N 1
ATOM 663 C CA . PHE A 1 92 ? 1.59 -1.226 -6.266 1 98.06 92 PHE A CA 1
ATOM 664 C C . PHE A 1 92 ? 0.531 -0.236 -5.793 1 98.06 92 PHE A C 1
ATOM 666 O O . PHE A 1 92 ? 0.857 0.796 -5.203 1 98.06 92 PHE A O 1
ATOM 673 N N . GLY A 1 93 ? -0.72 -0.564 -6.055 1 97.31 93 GLY A N 1
ATOM 674 C CA . GLY A 1 93 ? -1.792 0.069 -5.301 1 97.31 93 GLY A CA 1
ATOM 675 C C . GLY A 1 93 ? -1.744 -0.239 -3.818 1 97.31 93 GLY A C 1
ATOM 676 O O . GLY A 1 93 ? -1.427 -1.362 -3.422 1 97.31 93 GLY A O 1
ATOM 677 N N . GLY A 1 94 ? -2.02 0.717 -3.057 1 97.06 94 GLY A N 1
ATOM 678 C CA . GLY A 1 94 ? -1.898 0.61 -1.612 1 97.06 94 GLY A CA 1
ATOM 679 C C . GLY A 1 94 ? -2.758 -0.492 -1.021 1 97.06 94 GLY A C 1
ATOM 680 O O . GLY A 1 94 ? -2.287 -1.281 -0.2 1 97.06 94 GLY A O 1
ATOM 681 N N . LEU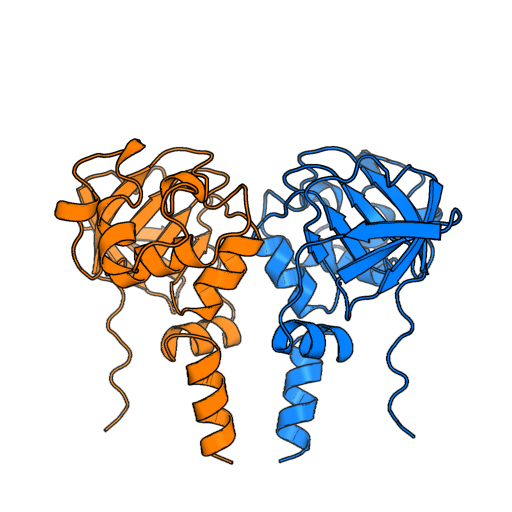 A 1 95 ? -4.055 -0.584 -1.396 1 96.31 95 LEU A N 1
ATOM 682 C CA . LEU A 1 95 ? -4.961 -1.575 -0.824 1 96.31 95 LEU A CA 1
ATOM 683 C C . LEU A 1 95 ? -4.562 -2.984 -1.252 1 96.31 95 LEU A C 1
ATOM 685 O O . LEU A 1 95 ? -4.59 -3.914 -0.442 1 96.31 95 LEU A O 1
ATOM 689 N N . PHE A 1 96 ? -4.207 -3.094 -2.514 1 97.94 96 PHE A N 1
ATOM 690 C CA . PHE A 1 96 ? -3.717 -4.391 -2.967 1 97.94 96 PHE A CA 1
ATOM 691 C C . PHE A 1 96 ? -2.482 -4.809 -2.176 1 97.94 96 PHE A C 1
ATOM 693 O O . PHE A 1 96 ? -2.389 -5.949 -1.719 1 97.94 96 PHE A O 1
ATOM 700 N N . TYR A 1 97 ? -1.545 -3.896 -2.033 1 97.81 97 TYR A N 1
ATOM 701 C CA . TYR A 1 97 ? -0.303 -4.137 -1.307 1 97.81 97 TYR A CA 1
ATOM 702 C C . TYR A 1 97 ? -0.584 -4.656 0.098 1 97.81 97 TYR A C 1
ATOM 704 O O . TYR A 1 97 ? -0.023 -5.672 0.515 1 97.81 97 TYR A O 1
ATOM 712 N N . ARG A 1 98 ? -1.429 -4.027 0.752 1 95.06 98 ARG A N 1
ATOM 713 C CA . ARG A 1 98 ? -1.806 -4.402 2.111 1 95.06 98 ARG A CA 1
ATOM 714 C C . ARG A 1 98 ? -2.453 -5.781 2.139 1 95.06 98 ARG A C 1
ATOM 716 O O . ARG A 1 98 ? -2.066 -6.641 2.936 1 95.06 98 ARG A O 1
ATOM 723 N N . ASN A 1 99 ? -3.414 -6.031 1.255 1 95.88 99 ASN A N 1
ATOM 724 C CA . ASN A 1 99 ? -4.141 -7.297 1.253 1 95.88 99 ASN A CA 1
ATOM 725 C C . ASN A 1 99 ? -3.234 -8.469 0.883 1 95.88 99 ASN A C 1
ATOM 727 O O . ASN A 1 99 ? -3.383 -9.562 1.419 1 95.88 99 ASN A O 1
ATOM 731 N N . ALA A 1 100 ? -2.322 -8.18 -0.016 1 97.81 100 ALA A N 1
ATOM 732 C CA . ALA A 1 100 ? -1.363 -9.211 -0.4 1 97.81 100 ALA A CA 1
ATOM 733 C C . ALA A 1 100 ? -0.52 -9.648 0.794 1 97.81 100 ALA A C 1
ATOM 735 O O . ALA A 1 100 ? -0.38 -10.844 1.06 1 97.81 100 ALA A O 1
ATOM 736 N N . ILE A 1 101 ? 0.021 -8.695 1.525 1 95.31 101 ILE A N 1
ATOM 737 C CA . ILE A 1 101 ? 0.84 -8.984 2.697 1 95.31 101 ILE A CA 1
ATOM 738 C C . ILE A 1 101 ? 0.01 -9.734 3.734 1 95.31 101 ILE A C 1
ATOM 740 O O . ILE A 1 101 ? 0.473 -10.727 4.312 1 95.31 101 ILE A O 1
ATOM 744 N N . ASN A 1 102 ? -1.221 -9.312 3.93 1 93.5 102 ASN A N 1
ATOM 745 C CA . ASN A 1 102 ? -2.105 -9.953 4.898 1 93.5 102 ASN A CA 1
ATOM 746 C C . ASN A 1 102 ? -2.328 -11.422 4.57 1 93.5 102 ASN A C 1
ATOM 748 O O . ASN A 1 102 ? -2.484 -12.25 5.469 1 93.5 102 ASN A O 1
ATOM 752 N N . LEU A 1 103 ? -2.291 -11.719 3.307 1 95.81 103 LEU A N 1
ATOM 753 C CA . LEU A 1 103 ? -2.576 -13.078 2.855 1 95.81 103 LEU A CA 1
ATOM 754 C C . LEU A 1 103 ? -1.285 -13.867 2.664 1 95.81 103 LEU A C 1
ATOM 756 O O . LEU A 1 103 ? -1.317 -15.023 2.232 1 95.81 103 LEU A O 1
ATOM 760 N N . GLY A 1 104 ? -0.163 -13.195 2.877 1 96.06 104 GLY A N 1
ATOM 761 C CA . GLY A 1 104 ? 1.113 -13.891 2.807 1 96.06 104 GLY A CA 1
ATOM 762 C C . GLY A 1 104 ? 1.688 -13.945 1.404 1 96.06 104 GLY A C 1
ATOM 763 O O . GLY A 1 104 ? 2.545 -14.781 1.11 1 96.06 104 GLY A O 1
ATOM 764 N N . LEU A 1 105 ? 1.16 -13.188 0.506 1 97.62 105 LEU A N 1
ATOM 765 C CA . LEU A 1 105 ? 1.721 -13.062 -0.834 1 97.62 105 LEU A CA 1
ATOM 766 C C . LEU A 1 105 ? 2.809 -11.992 -0.869 1 97.62 105 LEU A C 1
ATOM 768 O O . LEU A 1 105 ? 2.523 -10.805 -0.712 1 97.62 105 LEU A O 1
ATOM 772 N N . PRO A 1 106 ? 4.086 -12.359 -1.112 1 97.75 106 PRO A N 1
ATOM 773 C CA . PRO A 1 106 ? 5.141 -11.344 -1.21 1 97.75 106 PRO A CA 1
ATOM 774 C C . PRO A 1 106 ? 4.926 -10.383 -2.375 1 97.75 106 PRO A C 1
ATOM 776 O O . PRO A 1 106 ? 4.633 -10.812 -3.492 1 97.75 106 PRO A O 1
ATOM 779 N N . VAL A 1 107 ? 5.016 -9.125 -2.096 1 98.06 107 VAL A N 1
ATOM 780 C CA . VAL A 1 107 ? 4.984 -8.062 -3.09 1 98.06 107 VAL A CA 1
ATOM 781 C C . VAL A 1 107 ? 6.215 -7.172 -2.932 1 98.06 107 VAL A C 1
ATOM 783 O O . VAL A 1 107 ? 6.422 -6.566 -1.878 1 98.06 107 VAL A O 1
ATOM 786 N N . LEU A 1 108 ? 7.031 -7.113 -3.955 1 97.5 108 LEU A N 1
ATOM 787 C CA . LEU A 1 108 ? 8.297 -6.395 -3.887 1 97.5 108 LEU A CA 1
ATOM 788 C C . LEU A 1 108 ? 8.328 -5.254 -4.895 1 97.5 108 LEU A C 1
ATOM 790 O O . LEU A 1 108 ? 7.984 -5.441 -6.062 1 97.5 108 LEU A O 1
ATOM 794 N N . VAL A 1 109 ? 8.695 -4.152 -4.438 1 97.25 109 VAL A N 1
ATOM 795 C CA . VAL A 1 109 ? 8.859 -2.988 -5.301 1 97.25 109 VAL A CA 1
ATOM 796 C C . VAL A 1 109 ? 10.266 -2.984 -5.891 1 97.25 109 VAL A C 1
ATOM 798 O O . VAL A 1 109 ? 11.258 -3.023 -5.156 1 97.25 109 VAL A O 1
ATOM 801 N N . CYS A 1 110 ? 10.328 -3.021 -7.148 1 96.12 110 CYS A N 1
ATOM 802 C CA . CYS A 1 110 ? 11.578 -2.939 -7.891 1 96.12 110 CYS A CA 1
ATOM 803 C C . CYS A 1 110 ? 11.531 -1.811 -8.914 1 96.12 110 CYS A C 1
ATOM 805 O O . CYS A 1 110 ? 10.703 -1.827 -9.828 1 96.12 110 CYS A O 1
ATOM 807 N N . ALA A 1 111 ? 12.414 -0.874 -8.719 1 90 111 ALA A N 1
ATOM 808 C CA . ALA A 1 111 ? 12.398 0.311 -9.578 1 90 111 ALA A CA 1
ATOM 809 C C . ALA A 1 111 ? 12.703 -0.056 -11.023 1 90 111 ALA A C 1
ATOM 811 O O . ALA A 1 111 ? 12.133 0.522 -11.953 1 90 111 ALA A O 1
ATOM 812 N N . ASP A 1 112 ? 13.602 -0.964 -11.188 1 91 112 ASP A N 1
ATOM 813 C CA . ASP A 1 112 ? 13.992 -1.383 -12.531 1 91 112 ASP A CA 1
ATOM 814 C C . ASP A 1 112 ? 13.719 -2.871 -12.742 1 91 112 ASP A C 1
ATOM 816 O O . ASP A 1 112 ? 14.453 -3.721 -12.242 1 91 112 ASP A O 1
ATOM 820 N N . THR A 1 113 ? 12.688 -3.154 -13.594 1 93.62 113 THR A N 1
ATOM 821 C CA . THR A 1 113 ? 12.312 -4.543 -13.828 1 93.62 113 THR A CA 1
ATOM 822 C C . THR A 1 113 ? 12.742 -4.988 -15.227 1 93.62 113 THR A C 1
ATOM 824 O O . THR A 1 113 ? 12.344 -6.055 -15.695 1 93.62 113 THR A O 1
ATOM 827 N N . CYS A 1 114 ? 13.539 -4.207 -15.867 1 92.69 114 CYS A N 1
ATOM 828 C CA . CYS A 1 114 ? 13.852 -4.43 -17.281 1 92.69 114 CYS A CA 1
ATOM 829 C C . CYS A 1 114 ? 14.578 -5.758 -17.469 1 92.69 114 CYS A C 1
ATOM 831 O O . CYS A 1 114 ? 14.445 -6.398 -18.5 1 92.69 114 CYS A O 1
ATOM 833 N N . ARG A 1 115 ? 15.312 -6.207 -16.516 1 94.75 115 ARG A N 1
ATOM 834 C CA . ARG A 1 115 ? 16.109 -7.426 -16.641 1 94.75 115 ARG A CA 1
ATOM 835 C C . ARG A 1 115 ? 15.25 -8.664 -16.375 1 94.75 115 ARG A C 1
ATOM 837 O O . ARG A 1 115 ? 15.672 -9.789 -16.641 1 94.75 115 ARG A O 1
ATOM 844 N N . LEU A 1 116 ? 14.117 -8.43 -15.852 1 97.38 116 LEU A N 1
ATOM 845 C CA . LEU A 1 116 ? 13.219 -9.531 -15.531 1 97.38 116 LEU A CA 1
ATOM 846 C C . LEU A 1 116 ? 12.328 -9.867 -16.719 1 97.38 116 LEU A C 1
ATOM 848 O O . LEU A 1 116 ? 11.141 -9.531 -16.734 1 97.38 116 LEU A O 1
ATOM 852 N N . ALA A 1 117 ? 12.844 -10.648 -17.609 1 96.94 117 ALA A N 1
ATOM 853 C CA . ALA A 1 117 ? 12.195 -10.938 -18.891 1 96.94 117 ALA A CA 1
ATOM 854 C C . ALA A 1 117 ? 11.125 -12.016 -18.734 1 96.94 117 ALA A C 1
ATOM 856 O O . ALA A 1 117 ? 11.281 -12.938 -17.922 1 96.94 117 ALA A O 1
ATOM 857 N N . ASP A 1 118 ? 10.102 -11.867 -19.578 1 98.12 118 ASP A N 1
ATOM 858 C CA . ASP A 1 118 ? 9.07 -12.898 -19.609 1 98.12 118 ASP A CA 1
ATOM 859 C C . ASP A 1 118 ? 9.664 -14.266 -19.938 1 98.12 118 ASP A C 1
ATOM 861 O O . ASP A 1 118 ? 10.453 -14.391 -20.875 1 98.12 118 ASP A O 1
ATOM 865 N N . GLY A 1 119 ? 9.281 -15.227 -19.141 1 97.88 119 GLY A N 1
ATOM 866 C CA . GLY A 1 119 ? 9.719 -16.594 -19.406 1 97.88 119 GLY A CA 1
ATOM 867 C C . GLY A 1 119 ? 11.023 -16.938 -18.734 1 97.88 119 GLY A C 1
ATOM 868 O O . GLY A 1 119 ? 11.375 -18.125 -18.625 1 97.88 119 GLY A O 1
ATOM 869 N N . ALA A 1 120 ? 11.844 -15.945 -18.281 1 97.31 120 ALA A N 1
ATOM 870 C CA . ALA A 1 120 ? 13.078 -16.219 -17.547 1 97.31 120 ALA A CA 1
ATOM 871 C C . ALA A 1 120 ? 12.773 -16.875 -16.203 1 97.31 120 ALA A C 1
ATOM 873 O O . ALA A 1 120 ? 11.609 -17.016 -15.812 1 97.31 120 ALA A O 1
ATOM 874 N N . HIS A 1 121 ? 13.805 -17.391 -15.664 1 97 121 HIS A N 1
ATOM 875 C CA . HIS A 1 121 ? 13.695 -18.016 -14.344 1 97 121 HIS A 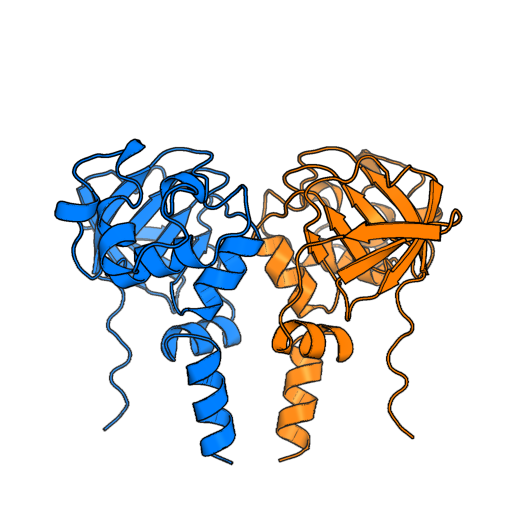CA 1
ATOM 876 C C . HIS A 1 121 ? 14.484 -17.234 -13.297 1 97 121 HIS A C 1
ATOM 878 O O . HIS A 1 121 ? 15.539 -16.672 -13.602 1 97 121 HIS A O 1
ATOM 884 N N . ALA A 1 122 ? 13.938 -17.219 -12.102 1 96.31 122 ALA A N 1
ATOM 885 C CA . ALA A 1 122 ? 14.625 -16.5 -11.039 1 96.31 122 ALA A CA 1
ATOM 886 C C . ALA A 1 122 ? 14.367 -17.156 -9.68 1 96.31 122 ALA A C 1
ATOM 888 O O . ALA A 1 122 ? 13.391 -17.891 -9.516 1 96.31 122 ALA A O 1
ATOM 889 N N . VAL A 1 123 ? 15.273 -16.938 -8.836 1 96.12 123 VAL A N 1
ATOM 890 C CA . VAL A 1 123 ? 15.125 -17.281 -7.422 1 96.12 123 VAL A CA 1
ATOM 891 C C . VAL A 1 123 ? 14.992 -16.016 -6.59 1 96.12 123 VAL A C 1
ATOM 893 O O . VAL A 1 123 ? 15.836 -15.109 -6.668 1 96.12 123 VAL A O 1
ATOM 896 N N . LEU A 1 124 ? 13.922 -15.945 -5.852 1 95.94 124 LEU A N 1
ATOM 897 C CA . LEU A 1 124 ? 13.688 -14.789 -4.996 1 95.94 124 LEU A CA 1
ATOM 898 C C . LEU A 1 124 ? 14.188 -15.047 -3.578 1 95.94 124 LEU A C 1
ATOM 900 O O . LEU A 1 124 ? 13.836 -16.062 -2.971 1 95.94 124 LEU A O 1
ATOM 904 N N . ASP A 1 125 ? 15.023 -14.172 -3.146 1 94.69 125 ASP A N 1
ATOM 905 C CA . ASP A 1 125 ? 15.445 -14.164 -1.748 1 94.69 125 ASP A CA 1
ATOM 906 C C . ASP A 1 125 ? 14.75 -13.047 -0.97 1 94.69 125 ASP A C 1
ATOM 908 O O . ASP A 1 125 ? 15.109 -11.875 -1.098 1 94.69 125 ASP A O 1
ATOM 912 N N . LEU A 1 126 ? 13.797 -13.383 -0.092 1 93.75 126 LEU A N 1
ATOM 913 C CA . LEU A 1 126 ? 13.008 -12.398 0.642 1 93.75 126 LEU A CA 1
ATOM 914 C C . LEU A 1 126 ? 13.844 -11.727 1.722 1 93.75 126 LEU A C 1
ATOM 916 O O . LEU A 1 126 ? 13.562 -10.586 2.109 1 93.75 126 LEU A O 1
ATOM 920 N N . ALA A 1 127 ? 14.828 -12.391 2.197 1 92.94 127 ALA A N 1
ATOM 921 C CA . ALA A 1 127 ? 15.672 -11.828 3.244 1 92.94 127 ALA A CA 1
ATOM 922 C C . ALA A 1 127 ? 16.469 -10.633 2.725 1 92.94 127 ALA A C 1
ATOM 924 O O . ALA A 1 127 ? 16.594 -9.617 3.418 1 92.94 127 ALA A O 1
ATOM 925 N N . THR A 1 128 ? 16.953 -10.742 1.498 1 94 128 THR A N 1
ATOM 926 C CA . THR A 1 128 ? 17.75 -9.672 0.912 1 94 128 THR A CA 1
ATOM 927 C C . THR A 1 128 ? 16.922 -8.867 -0.087 1 94 128 THR A C 1
ATOM 929 O O . THR A 1 128 ? 17.391 -7.844 -0.602 1 94 128 THR A O 1
ATOM 932 N N . ALA A 1 129 ? 15.703 -9.297 -0.383 1 95.44 129 ALA A N 1
ATOM 933 C CA . ALA A 1 129 ? 14.82 -8.68 -1.367 1 95.44 129 ALA A CA 1
ATOM 934 C C . ALA A 1 129 ? 15.492 -8.602 -2.734 1 95.44 129 ALA A C 1
ATOM 936 O O . ALA A 1 129 ? 15.555 -7.527 -3.34 1 95.44 129 ALA A O 1
ATOM 937 N N . GLN A 1 130 ? 15.977 -9.758 -3.156 1 96.38 130 GLN A N 1
ATOM 938 C CA . GLN A 1 130 ? 16.672 -9.82 -4.438 1 96.38 130 GLN A CA 1
ATOM 939 C C . GLN A 1 130 ? 16.188 -11.008 -5.266 1 96.38 130 GLN A C 1
ATOM 941 O O . GLN A 1 130 ? 15.812 -12.047 -4.715 1 96.38 130 GLN A O 1
ATOM 946 N N . LEU A 1 131 ? 16.203 -10.805 -6.582 1 96.81 131 LEU A N 1
ATOM 947 C CA . LEU A 1 131 ? 16 -11.898 -7.52 1 96.81 131 LEU A CA 1
ATOM 948 C C . LEU A 1 131 ? 17.312 -12.297 -8.188 1 96.81 131 LEU A C 1
ATOM 950 O O . LEU A 1 131 ? 18.031 -11.445 -8.711 1 96.81 131 LEU A O 1
ATOM 954 N N . ARG A 1 132 ? 17.594 -13.57 -8.156 1 96.56 132 ARG A N 1
ATOM 955 C CA . ARG A 1 132 ? 18.734 -14.109 -8.875 1 96.56 132 ARG A CA 1
ATOM 956 C C . ARG A 1 132 ? 18.297 -14.766 -10.18 1 96.56 132 ARG A C 1
ATOM 958 O O . ARG A 1 132 ? 17.438 -15.656 -10.18 1 96.56 132 ARG A O 1
ATOM 965 N N . LEU A 1 133 ? 18.906 -14.305 -11.211 1 96 133 LEU A N 1
ATOM 966 C CA . LEU A 1 133 ? 18.578 -14.844 -12.523 1 96 133 LEU A CA 1
ATOM 967 C C . LEU A 1 133 ? 19.5 -16.016 -12.875 1 96 133 LEU A C 1
ATOM 969 O O . LEU A 1 133 ? 20.422 -16.328 -12.133 1 96 133 LEU A O 1
ATOM 973 N N . ASP A 1 134 ? 19.156 -16.688 -13.977 1 93.31 134 ASP A N 1
ATOM 974 C CA . ASP A 1 134 ? 19.891 -17.891 -14.391 1 93.31 134 ASP A CA 1
ATOM 975 C C . ASP A 1 134 ? 21.344 -17.562 -14.711 1 93.31 134 ASP A C 1
ATOM 977 O O . ASP A 1 134 ? 22.234 -18.375 -14.5 1 93.31 134 ASP A O 1
ATOM 981 N N . ASP A 1 135 ? 21.594 -16.328 -15.172 1 93.5 135 ASP A N 1
ATOM 982 C CA . ASP A 1 135 ? 22.953 -15.961 -15.547 1 93.5 135 ASP A CA 1
ATOM 983 C C . ASP A 1 135 ? 23.75 -15.508 -14.328 1 93.5 135 ASP A C 1
ATOM 985 O O . ASP A 1 135 ? 24.906 -15.094 -14.461 1 93.5 135 ASP A O 1
ATOM 989 N N . GLY A 1 136 ? 23.141 -15.531 -13.188 1 93.81 136 GLY A N 1
ATOM 990 C CA . GLY A 1 136 ? 23.812 -15.18 -11.953 1 93.81 136 GLY A CA 1
ATOM 991 C C . GLY A 1 136 ? 23.625 -13.727 -11.555 1 93.81 136 GLY A C 1
ATOM 992 O O . GLY A 1 136 ? 23.953 -13.336 -10.438 1 93.81 136 GLY A O 1
ATOM 993 N N . SER A 1 137 ? 23.047 -12.984 -12.438 1 94 137 SER A N 1
ATOM 994 C CA . SER A 1 137 ? 22.828 -11.57 -12.133 1 94 137 SER A CA 1
ATOM 995 C C . SER A 1 137 ? 21.75 -11.398 -11.078 1 94 137 SER A C 1
ATOM 997 O O . SER A 1 137 ? 20.859 -12.234 -10.945 1 94 137 SER A O 1
ATOM 999 N N . LEU A 1 138 ? 21.953 -10.336 -10.312 1 95.56 138 LEU A N 1
ATOM 1000 C CA . LEU A 1 138 ? 21.016 -10.016 -9.242 1 95.56 138 LEU A CA 1
ATOM 1001 C C . LEU A 1 138 ? 20.219 -8.766 -9.57 1 95.56 138 LEU A C 1
ATOM 1003 O O . LEU A 1 138 ? 20.766 -7.797 -10.117 1 95.56 138 LEU A O 1
ATOM 1007 N N . VAL A 1 139 ? 18.969 -8.844 -9.336 1 96.44 139 VAL A N 1
ATOM 1008 C CA . VAL A 1 139 ? 18.094 -7.684 -9.398 1 96.44 139 VAL A CA 1
ATOM 1009 C C . VAL A 1 139 ? 17.609 -7.32 -7.996 1 96.44 139 VAL A C 1
ATOM 1011 O O . VAL A 1 139 ? 16.953 -8.133 -7.332 1 96.44 139 VAL A O 1
ATOM 1014 N N . ALA A 1 140 ? 17.906 -6.102 -7.594 1 96 140 ALA A N 1
ATOM 1015 C CA . ALA A 1 140 ? 17.578 -5.66 -6.242 1 96 140 ALA A CA 1
ATOM 1016 C C . ALA A 1 140 ? 16.188 -5.012 -6.199 1 96 140 ALA A C 1
ATOM 1018 O O . ALA A 1 140 ? 15.828 -4.254 -7.098 1 96 140 ALA A O 1
ATOM 1019 N N . CYS A 1 141 ? 15.43 -5.355 -5.168 1 96.75 141 CYS A N 1
ATOM 1020 C CA . CYS A 1 141 ? 14.156 -4.723 -4.844 1 96.75 141 CYS A CA 1
ATOM 1021 C C . CYS A 1 141 ? 14.266 -3.906 -3.561 1 96.75 141 CYS A C 1
ATOM 1023 O O . CYS A 1 141 ? 15.297 -3.926 -2.893 1 96.75 141 CYS A O 1
ATOM 1025 N N . GLU A 1 142 ? 13.258 -3.135 -3.301 1 95.5 142 GLU A N 1
ATOM 1026 C CA . GLU A 1 142 ? 13.203 -2.418 -2.031 1 95.5 142 GLU A CA 1
ATOM 1027 C C . GLU A 1 142 ? 13.219 -3.385 -0.85 1 95.5 142 GLU A C 1
ATOM 1029 O O . GLU A 1 142 ? 12.547 -4.418 -0.88 1 95.5 142 GLU A O 1
ATOM 1034 N N . PRO A 1 143 ? 13.992 -3.027 0.129 1 93.75 143 PRO A N 1
ATOM 1035 C CA . PRO A 1 143 ? 14.039 -3.908 1.298 1 93.75 143 PRO A CA 1
ATOM 1036 C C . PRO A 1 143 ? 12.672 -4.086 1.956 1 93.75 143 PRO A C 1
ATOM 1038 O O . PRO A 1 143 ? 11.836 -3.182 1.906 1 93.75 143 PRO A O 1
ATOM 1041 N N . ILE A 1 144 ? 12.523 -5.242 2.502 1 92.31 144 ILE A N 1
ATOM 1042 C CA . ILE A 1 144 ? 11.32 -5.57 3.258 1 92.31 144 ILE A CA 1
ATOM 1043 C C . ILE A 1 144 ? 11.617 -5.488 4.754 1 92.31 144 ILE A C 1
ATOM 1045 O O . ILE A 1 144 ? 12.5 -6.184 5.258 1 92.31 144 ILE A O 1
ATOM 1049 N N . PRO A 1 145 ? 10.906 -4.707 5.473 1 90.12 145 PRO A N 1
ATOM 1050 C CA . PRO A 1 145 ? 11.125 -4.641 6.922 1 90.12 145 PRO A CA 1
ATOM 1051 C C . PRO A 1 145 ? 10.969 -5.996 7.605 1 90.12 145 PRO A C 1
ATOM 1053 O O . PRO A 1 145 ? 10.156 -6.82 7.172 1 90.12 145 PRO A O 1
ATOM 1056 N N . ASP A 1 146 ? 11.68 -6.184 8.711 1 89.56 146 ASP A N 1
ATOM 1057 C CA . ASP A 1 146 ? 11.734 -7.457 9.422 1 89.56 146 ASP A CA 1
ATOM 1058 C C . ASP A 1 146 ? 10.336 -7.926 9.82 1 89.56 146 ASP A C 1
ATOM 1060 O O . ASP A 1 146 ? 10.016 -9.109 9.703 1 89.56 146 ASP A O 1
ATOM 1064 N N . PHE A 1 147 ? 9.594 -7.07 10.344 1 86.62 147 PHE A N 1
ATOM 1065 C CA . PHE A 1 147 ? 8.266 -7.441 10.82 1 86.62 147 PHE A CA 1
ATOM 1066 C C . PHE A 1 147 ? 7.398 -7.941 9.672 1 86.62 147 PHE A C 1
ATOM 1068 O O . PHE A 1 147 ? 6.629 -8.891 9.836 1 86.62 147 PHE A O 1
ATOM 1075 N N . LEU A 1 148 ? 7.504 -7.301 8.5 1 91.81 148 LEU A N 1
ATOM 1076 C CA . LEU A 1 148 ? 6.758 -7.734 7.328 1 91.81 148 LEU A CA 1
ATOM 1077 C C . LEU A 1 148 ? 7.266 -9.078 6.828 1 91.81 148 LEU A C 1
ATOM 1079 O O . LEU A 1 148 ? 6.477 -9.922 6.395 1 91.81 148 LEU A O 1
ATOM 1083 N N . ARG A 1 149 ? 8.547 -9.242 6.891 1 93.44 149 ARG A N 1
ATOM 1084 C CA . ARG A 1 149 ? 9.117 -10.531 6.523 1 93.44 149 ARG A CA 1
ATOM 1085 C C . ARG A 1 149 ? 8.578 -11.648 7.41 1 93.44 149 ARG A C 1
ATOM 1087 O O . ARG A 1 149 ? 8.305 -12.75 6.934 1 93.44 149 ARG A O 1
ATOM 1094 N N . ALA A 1 150 ? 8.422 -11.352 8.656 1 92.06 150 ALA A N 1
ATOM 1095 C CA . ALA A 1 150 ? 7.883 -12.336 9.602 1 92.06 150 ALA A CA 1
ATOM 1096 C C . ALA A 1 150 ? 6.441 -12.695 9.25 1 92.06 150 ALA A C 1
ATOM 1098 O O . ALA A 1 150 ? 6.062 -13.867 9.297 1 92.06 150 ALA A O 1
ATOM 1099 N N . ILE A 1 151 ? 5.684 -11.75 8.906 1 92.31 151 ILE A N 1
ATOM 1100 C CA . ILE A 1 151 ? 4.297 -11.969 8.508 1 92.31 151 ILE A CA 1
ATOM 1101 C C . ILE A 1 151 ? 4.25 -12.852 7.266 1 92.31 151 ILE A C 1
ATOM 1103 O O . ILE A 1 151 ? 3.484 -13.812 7.211 1 92.31 151 ILE A O 1
ATOM 1107 N N . LEU A 1 152 ? 5.059 -12.531 6.324 1 94.5 152 LEU A N 1
ATOM 1108 C CA . LEU A 1 152 ? 5.109 -13.297 5.082 1 94.5 152 LEU A CA 1
ATOM 1109 C C . LEU A 1 152 ? 5.562 -14.727 5.344 1 94.5 152 LEU A C 1
ATOM 1111 O O . LEU A 1 152 ? 4.996 -15.672 4.789 1 94.5 152 LEU A O 1
ATOM 1115 N N . ALA A 1 153 ? 6.539 -14.875 6.195 1 92.25 153 ALA A N 1
ATOM 1116 C CA . ALA A 1 153 ? 7.07 -16.188 6.535 1 92.25 153 ALA A CA 1
ATOM 1117 C C . ALA A 1 153 ? 6.012 -17.047 7.219 1 92.25 153 ALA A C 1
ATOM 1119 O O . ALA A 1 153 ? 5.992 -18.281 7.059 1 92.25 153 ALA A O 1
ATOM 1120 N N . ALA A 1 154 ? 5.105 -16.375 7.902 1 92.88 154 ALA A N 1
ATOM 1121 C CA . ALA A 1 154 ? 4.055 -17.078 8.633 1 92.88 154 ALA A CA 1
ATOM 1122 C C . ALA A 1 154 ? 2.885 -17.422 7.715 1 92.88 154 ALA A C 1
ATOM 1124 O O . ALA A 1 154 ? 1.967 -18.141 8.117 1 92.88 154 ALA A O 1
ATOM 1125 N N . GLY A 1 155 ? 2.959 -16.906 6.543 1 93 155 GLY A N 1
ATOM 1126 C CA . GLY A 1 155 ? 1.879 -17.156 5.605 1 93 155 GLY A CA 1
ATOM 1127 C C . GLY A 1 155 ? 0.771 -16.125 5.672 1 93 155 GLY A C 1
ATOM 1128 O O . GLY A 1 155 ? -0.346 -16.375 5.215 1 93 155 GLY A O 1
ATOM 1129 N N . GLY A 1 156 ? 1.072 -14.961 6.383 1 93.94 156 GLY A N 1
ATOM 1130 C CA . GLY A 1 156 ? 0.072 -13.906 6.465 1 93.94 156 GLY A CA 1
ATOM 1131 C C . GLY A 1 156 ? -0.114 -13.375 7.871 1 93.94 156 GLY A C 1
ATOM 1132 O O . GLY A 1 156 ? 0.504 -13.867 8.82 1 93.94 156 GLY A O 1
ATOM 1133 N N . LEU A 1 157 ? -0.907 -12.414 7.996 1 91.12 157 LEU A N 1
ATOM 1134 C CA . LEU A 1 157 ? -1.092 -11.695 9.25 1 91.12 157 LEU A CA 1
ATOM 1135 C C . LEU A 1 157 ? -1.77 -12.586 10.289 1 91.12 157 LEU A C 1
ATOM 1137 O O . LEU A 1 157 ? -1.31 -12.68 11.43 1 91.12 157 LEU A O 1
ATOM 1141 N N . VAL A 1 158 ? -2.816 -13.273 9.898 1 89.44 158 VAL A N 1
ATOM 1142 C CA . VAL A 1 158 ? -3.613 -14.062 10.836 1 89.44 158 VAL A CA 1
ATOM 1143 C C . VAL A 1 158 ? -2.768 -15.203 11.398 1 89.44 158 VAL A C 1
ATOM 1145 O O . VAL A 1 158 ? -2.643 -15.344 12.617 1 89.44 158 VAL A O 1
ATOM 1148 N N . PRO A 1 159 ? -2.158 -15.945 10.516 1 91.62 159 PRO A N 1
ATOM 1149 C CA . PRO A 1 159 ? -1.278 -16.984 11.062 1 91.62 159 PRO A CA 1
ATOM 1150 C C . PRO A 1 159 ? -0.171 -16.406 11.945 1 91.62 159 PRO A C 1
ATOM 1152 O O . PRO A 1 159 ? 0.208 -17.031 12.938 1 91.62 159 PRO A O 1
ATOM 1155 N N . HIS A 1 160 ? 0.385 -15.281 11.625 1 90.25 160 HIS A N 1
ATOM 1156 C CA . HIS A 1 160 ? 1.442 -14.648 12.406 1 90.25 160 HIS A CA 1
ATOM 1157 C C . HIS A 1 160 ? 0.954 -14.289 13.805 1 90.25 160 HIS A C 1
ATOM 1159 O O . HIS A 1 160 ? 1.639 -14.562 14.797 1 90.25 160 HIS A O 1
ATOM 1165 N N . LEU A 1 161 ? -0.238 -13.727 13.875 1 84.75 161 LEU A N 1
ATOM 1166 C CA . LEU A 1 161 ? -0.817 -13.328 15.156 1 84.75 161 LEU A CA 1
ATOM 1167 C C . LEU A 1 161 ? -1.13 -14.555 16.016 1 84.75 161 LEU A C 1
ATOM 1169 O O . LEU A 1 161 ? -0.92 -14.531 17.234 1 84.75 161 LEU A O 1
ATOM 1173 N N . LYS A 1 162 ? -1.625 -15.539 15.391 1 86.56 162 LYS A N 1
ATOM 1174 C CA . LYS A 1 162 ? -1.923 -16.766 16.109 1 86.56 162 LYS A CA 1
ATOM 1175 C C . LYS A 1 162 ? -0.659 -17.375 16.719 1 86.56 162 LYS A C 1
ATOM 1177 O O . LYS A 1 162 ? -0.678 -17.844 17.859 1 86.56 162 LYS A O 1
ATOM 1182 N N . ALA A 1 163 ? 0.393 -17.312 16.016 1 84.56 163 ALA A N 1
ATOM 1183 C CA . ALA A 1 163 ? 1.663 -17.844 16.5 1 84.56 163 ALA A CA 1
ATOM 1184 C C . ALA A 1 163 ? 2.199 -17.031 17.672 1 84.56 163 ALA A C 1
ATOM 1186 O O . ALA A 1 163 ? 2.824 -17.594 18.578 1 84.56 163 ALA A O 1
ATOM 1187 N N . ARG A 1 164 ? 1.973 -15.852 17.672 1 78.94 164 ARG A N 1
ATOM 1188 C CA . ARG A 1 164 ? 2.469 -14.969 18.719 1 78.94 164 ARG A CA 1
ATOM 1189 C C . ARG A 1 164 ? 1.598 -15.062 19.969 1 78.94 164 ARG A C 1
ATOM 1191 O O . ARG A 1 164 ? 2.104 -14.992 21.094 1 78.94 164 ARG A O 1
ATOM 1198 N N . LEU A 1 165 ? 0.271 -15.148 19.75 1 70.62 165 LEU A N 1
ATOM 1199 C CA . LEU A 1 165 ? -0.642 -15.281 20.875 1 70.62 165 LEU A CA 1
ATOM 1200 C C . LEU A 1 165 ? -0.562 -16.688 21.469 1 70.62 165 LEU A C 1
ATOM 1202 O O . LEU A 1 165 ? -0.757 -16.875 22.672 1 70.62 165 LEU A O 1
ATOM 1206 N N . GLY A 1 166 ? -0.486 -17.609 20.641 1 60.47 166 GLY A N 1
ATOM 1207 C CA . GLY A 1 166 ? -0.34 -18.969 21.141 1 60.47 166 GLY A CA 1
ATOM 1208 C C . GLY A 1 166 ? 0.962 -19.188 21.875 1 60.47 166 GLY A C 1
ATOM 1209 O O . GLY A 1 166 ? 1.123 -20.203 22.562 1 60.47 166 GLY A O 1
ATOM 1210 N N . LYS A 1 167 ? 2.098 -18.641 21.547 1 51.03 167 LYS A N 1
ATOM 1211 C CA . LYS A 1 167 ? 3.324 -18.766 22.328 1 51.03 167 LYS A CA 1
ATOM 1212 C C . LYS A 1 167 ? 3.217 -18 23.641 1 51.03 167 LYS A C 1
ATOM 1214 O O . LYS A 1 167 ? 4.109 -18.094 24.484 1 51.03 167 LYS A O 1
ATOM 1219 N N . GLY A 1 168 ? 2.271 -17.125 23.906 1 38.38 168 GLY A N 1
ATOM 1220 C CA . GLY A 1 168 ? 2.1 -16.625 25.266 1 38.38 168 GLY A CA 1
ATOM 1221 C C . GLY A 1 168 ? 1.243 -17.531 26.125 1 38.38 168 GLY A C 1
ATOM 1222 O O . GLY A 1 168 ? 0.445 -18.312 25.625 1 38.38 168 GLY A O 1
ATOM 1223 N N . MET B 1 1 ? -6.797 5.18 33.812 1 26.95 1 MET B N 1
ATOM 1224 C CA . MET B 1 1 ? -7.039 6.227 32.812 1 26.95 1 MET B CA 1
ATOM 1225 C C . MET B 1 1 ? -7.016 5.656 31.406 1 26.95 1 MET B C 1
ATOM 1227 O O . MET B 1 1 ? -6.023 5.047 31 1 26.95 1 MET B O 1
ATOM 1231 N N . THR B 1 2 ? -8.117 5.32 30.828 1 31.31 2 THR B N 1
ATOM 1232 C CA . THR B 1 2 ? -8.281 4.758 29.5 1 31.31 2 THR B CA 1
ATOM 1233 C C . THR B 1 2 ? -7.5 5.562 28.469 1 31.31 2 THR B C 1
ATOM 1235 O O . THR B 1 2 ? -7.633 6.789 28.391 1 31.31 2 THR B O 1
ATOM 1238 N N . PRO B 1 3 ? -6.41 5.086 28.078 1 36.41 3 PRO B N 1
ATOM 1239 C CA . PRO B 1 3 ? -5.633 5.973 27.219 1 36.41 3 PRO B CA 1
ATOM 1240 C C . PRO B 1 3 ? -6.504 6.734 26.219 1 36.41 3 PRO B C 1
ATOM 1242 O O . PRO B 1 3 ? -7.5 6.195 25.734 1 36.41 3 PRO B O 1
ATOM 1245 N N . ALA B 1 4 ? -6.652 8 26.328 1 37.47 4 ALA B N 1
ATOM 1246 C CA . ALA B 1 4 ? -7.422 8.914 25.5 1 37.47 4 ALA B CA 1
ATOM 1247 C C . ALA B 1 4 ? -7.285 8.555 24.016 1 37.47 4 ALA B C 1
ATOM 1249 O O . ALA B 1 4 ? -6.172 8.406 23.5 1 37.47 4 ALA B O 1
ATOM 1250 N N . ILE B 1 5 ? -8.102 7.758 23.469 1 41.25 5 ILE B N 1
ATOM 1251 C CA . ILE B 1 5 ? -8.164 7.527 22.031 1 41.25 5 ILE B CA 1
ATOM 1252 C C . ILE B 1 5 ? -7.992 8.852 21.281 1 41.25 5 ILE B C 1
ATOM 1254 O O . ILE B 1 5 ? -8.641 9.844 21.609 1 41.25 5 ILE B O 1
ATOM 1258 N N . ALA B 1 6 ? -6.793 9.188 20.844 1 49.78 6 ALA B N 1
ATOM 1259 C CA . ALA B 1 6 ? -6.555 10.414 20.094 1 49.78 6 ALA B CA 1
ATOM 1260 C C . ALA B 1 6 ? -7.789 10.82 19.297 1 49.78 6 ALA B C 1
ATOM 1262 O O . ALA B 1 6 ? -8.461 9.969 18.703 1 49.78 6 ALA B O 1
ATOM 1263 N N . PRO B 1 7 ? -8.367 11.969 19.625 1 54.72 7 PRO B N 1
ATOM 1264 C CA . PRO B 1 7 ? -9.562 12.445 18.922 1 54.72 7 PRO B CA 1
ATOM 1265 C C . PRO B 1 7 ? -9.484 12.227 17.422 1 54.72 7 PRO B C 1
ATOM 1267 O O . PRO B 1 7 ? -8.383 12.164 16.859 1 54.72 7 PRO B O 1
ATOM 1270 N N . ASP B 1 8 ? -10.578 11.758 16.781 1 69.06 8 ASP B N 1
ATOM 1271 C CA . ASP B 1 8 ? -10.734 11.711 15.32 1 69.06 8 ASP B CA 1
ATOM 1272 C C . ASP B 1 8 ? -10.188 12.977 14.672 1 69.06 8 ASP B C 1
ATOM 1274 O O . ASP B 1 8 ? -10.398 14.078 15.18 1 69.06 8 ASP B O 1
ATOM 1278 N N . PRO B 1 9 ? -9.336 12.781 13.82 1 75.62 9 PRO B N 1
ATOM 1279 C CA . PRO B 1 9 ? -8.836 13.969 13.133 1 75.62 9 PRO B CA 1
ATOM 1280 C C . PRO B 1 9 ? -9.961 14.906 12.68 1 75.62 9 PRO B C 1
ATOM 1282 O O . PRO B 1 9 ? -10.977 14.445 12.164 1 75.62 9 PRO B O 1
ATOM 1285 N N . THR B 1 10 ? -9.938 16.047 13.195 1 85.19 10 THR B N 1
ATOM 1286 C CA . THR B 1 10 ? -10.844 17.109 12.805 1 85.19 10 THR B CA 1
ATOM 1287 C C . THR B 1 10 ? -10.062 18.344 12.352 1 85.19 10 THR B C 1
ATOM 1289 O O . THR B 1 10 ? -9.109 18.75 13.016 1 85.19 10 THR B O 1
ATOM 1292 N N . GLY B 1 11 ? -10.344 18.703 11.102 1 93.12 11 GLY B N 1
ATOM 1293 C CA . GLY B 1 11 ? -9.641 19.906 10.68 1 93.12 11 GLY B CA 1
ATOM 1294 C C . GLY B 1 11 ? -9.938 20.297 9.25 1 93.12 11 GLY B C 1
ATOM 1295 O O . GLY B 1 11 ? -10.922 19.844 8.664 1 93.12 11 GLY B O 1
ATOM 1296 N N . ARG B 1 12 ? -9.195 21.297 8.75 1 97.38 12 ARG B N 1
ATOM 1297 C CA . ARG B 1 12 ? -9.281 21.828 7.391 1 97.38 12 ARG B CA 1
ATOM 1298 C C . ARG B 1 12 ? -8.828 20.781 6.367 1 97.38 12 ARG B C 1
ATOM 1300 O O . ARG B 1 12 ? -7.852 20.062 6.598 1 97.38 12 ARG B O 1
ATOM 1307 N N . LEU B 1 13 ? -9.57 20.734 5.242 1 98.44 13 LEU B N 1
ATOM 1308 C CA . LEU B 1 13 ? -9.156 19.891 4.125 1 98.44 13 LEU B CA 1
ATOM 1309 C C . LEU B 1 13 ? -8.18 20.625 3.219 1 98.44 13 LEU B C 1
ATOM 1311 O O . LEU B 1 13 ? -8.43 21.781 2.834 1 98.44 13 LEU B O 1
ATOM 1315 N N . TRP B 1 14 ? -7.039 20.031 2.977 1 98.69 14 TRP B N 1
ATOM 1316 C CA . TRP B 1 14 ? -6.07 20.484 1.987 1 98.69 14 TRP B CA 1
ATOM 1317 C C . TRP B 1 14 ? -6.105 19.609 0.743 1 98.69 14 TRP B C 1
ATOM 1319 O O . TRP B 1 14 ? -5.742 18.422 0.798 1 98.69 14 TRP B O 1
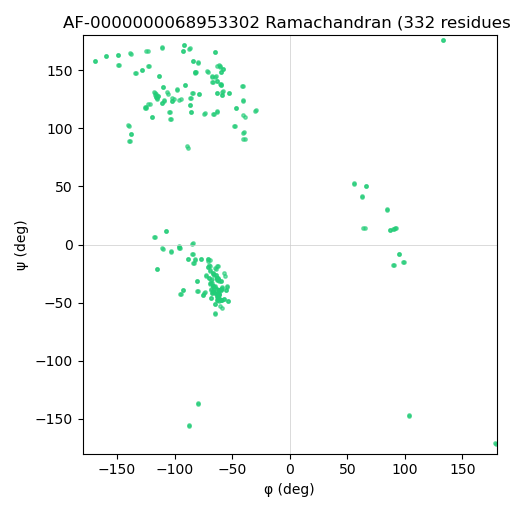ATOM 1329 N N . ARG B 1 15 ? -6.516 20.172 -0.344 1 98.62 15 ARG B N 1
ATOM 1330 C CA . ARG B 1 15 ? -6.699 19.344 -1.527 1 98.62 15 ARG B CA 1
ATOM 1331 C C . ARG B 1 15 ? -5.492 19.438 -2.459 1 98.62 15 ARG B C 1
ATOM 1333 O O . ARG B 1 15 ? -4.988 20.531 -2.717 1 98.62 15 ARG B O 1
ATOM 1340 N N . PHE B 1 16 ? -5.035 18.312 -2.922 1 98.62 16 PHE B N 1
ATOM 1341 C CA . PHE B 1 16 ? -3.988 18.156 -3.924 1 98.62 16 PHE B CA 1
ATOM 1342 C C . PHE B 1 16 ? -4.484 17.312 -5.098 1 98.62 16 PHE B C 1
ATOM 1344 O O . PHE B 1 16 ? -5.574 16.734 -5.039 1 98.62 16 PHE B O 1
ATOM 1351 N N . GLY B 1 17 ? -3.779 17.312 -6.176 1 97.62 17 GLY B N 1
ATOM 1352 C CA . GLY B 1 17 ? -4.172 16.609 -7.383 1 97.62 17 GLY B CA 1
ATOM 1353 C C . GLY B 1 17 ? -3.709 15.164 -7.406 1 97.62 17 GLY B C 1
ATOM 1354 O O . GLY B 1 17 ? -3.586 14.531 -6.355 1 97.62 17 GLY B O 1
ATOM 1355 N N . ASP B 1 18 ? -3.588 14.648 -8.633 1 96.62 18 ASP B N 1
ATOM 1356 C CA . ASP B 1 18 ? -3.123 13.281 -8.859 1 96.62 18 ASP B CA 1
ATOM 1357 C C . ASP B 1 18 ? -1.598 13.211 -8.852 1 96.62 18 ASP B C 1
ATOM 1359 O O . ASP B 1 18 ? -0.925 14.234 -9.031 1 96.62 18 ASP B O 1
ATOM 1363 N N . ASN B 1 19 ? -1.044 11.984 -8.586 1 96.38 19 ASN B N 1
ATOM 1364 C CA . ASN B 1 19 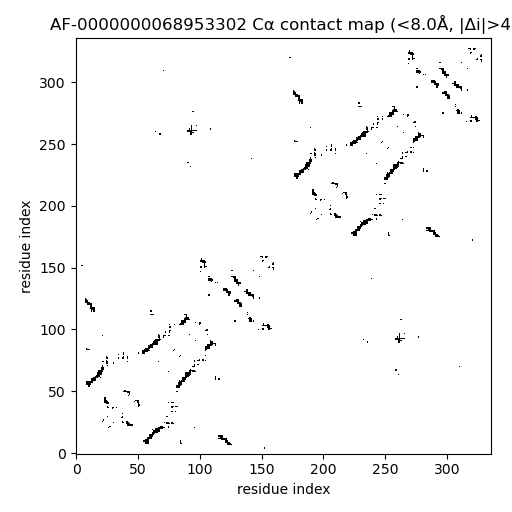? 0.357 11.656 -8.82 1 96.38 19 ASN B CA 1
ATOM 1365 C C . ASN B 1 19 ? 1.288 12.516 -7.973 1 96.38 19 ASN B C 1
ATOM 1367 O O . ASN B 1 19 ? 2.27 13.062 -8.484 1 96.38 19 ASN B O 1
ATOM 1371 N N . ILE B 1 20 ? 0.838 12.695 -6.703 1 98 20 ILE B N 1
ATOM 1372 C CA . ILE B 1 20 ? 1.724 13.359 -5.758 1 98 20 ILE B CA 1
ATOM 1373 C C . ILE B 1 20 ? 2.846 12.414 -5.34 1 98 20 ILE B C 1
ATOM 1375 O O . ILE B 1 20 ? 2.596 11.391 -4.691 1 98 20 ILE B O 1
ATOM 1379 N N . ASP B 1 21 ? 4.062 12.719 -5.715 1 97.31 21 ASP B N 1
ATOM 1380 C CA . ASP B 1 21 ? 5.164 11.789 -5.465 1 97.31 21 ASP B CA 1
ATOM 1381 C C . ASP B 1 21 ? 5.855 12.102 -4.141 1 97.31 21 ASP B C 1
ATOM 1383 O O . ASP B 1 21 ? 5.605 13.148 -3.535 1 97.31 21 ASP B O 1
ATOM 1387 N N . THR B 1 22 ? 6.664 11.195 -3.668 1 97.5 22 THR B N 1
ATOM 1388 C CA . THR B 1 22 ? 7.293 11.32 -2.357 1 97.5 22 THR B CA 1
ATOM 1389 C C . THR B 1 22 ? 8.352 12.422 -2.373 1 97.5 22 THR B C 1
ATOM 1391 O O . THR B 1 22 ? 8.711 12.953 -1.321 1 97.5 22 THR B O 1
ATOM 1394 N N . ASP B 1 23 ? 8.805 12.789 -3.562 1 97.38 23 ASP B N 1
ATOM 1395 C CA . ASP B 1 23 ? 9.75 13.898 -3.65 1 97.38 23 ASP B CA 1
ATOM 1396 C C . ASP B 1 23 ? 9.086 15.227 -3.305 1 97.38 23 ASP B C 1
ATOM 1398 O O . ASP B 1 23 ? 9.727 16.125 -2.762 1 97.38 23 ASP B O 1
ATOM 1402 N N . ALA B 1 24 ? 7.824 15.383 -3.635 1 98 24 ALA B N 1
ATOM 1403 C CA . ALA B 1 24 ? 7.086 16.578 -3.264 1 98 24 ALA B CA 1
ATOM 1404 C C . ALA B 1 24 ? 6.945 16.703 -1.748 1 98 24 ALA B C 1
ATOM 1406 O O . ALA B 1 24 ? 6.832 17.797 -1.209 1 98 24 ALA B O 1
ATOM 1407 N N . MET B 1 25 ? 6.984 15.617 -1.03 1 98.06 25 MET B N 1
ATOM 1408 C CA . MET B 1 25 ? 6.797 15.594 0.417 1 98.06 25 MET B CA 1
ATOM 1409 C C . MET B 1 25 ? 8.133 15.68 1.144 1 98.06 25 MET B C 1
ATOM 1411 O O . MET B 1 25 ? 8.234 16.312 2.191 1 98.06 25 MET B O 1
ATOM 1415 N N . ALA B 1 26 ? 9.086 14.984 0.558 1 97.06 26 ALA B N 1
ATOM 1416 C CA . ALA B 1 26 ? 10.453 14.961 1.07 1 97.06 26 ALA B CA 1
ATOM 1417 C C . ALA B 1 26 ? 11.469 15.031 -0.068 1 97.06 26 ALA B C 1
ATOM 1419 O O . ALA B 1 26 ? 11.977 14.008 -0.519 1 97.06 26 ALA B O 1
ATOM 1420 N N . PRO B 1 27 ? 11.828 16.188 -0.445 1 95.94 27 PRO B N 1
ATOM 1421 C CA . PRO B 1 27 ? 12.711 16.359 -1.602 1 95.94 27 PRO B CA 1
ATOM 1422 C C . PRO B 1 27 ? 14.062 15.664 -1.42 1 95.94 27 PRO B C 1
ATOM 1424 O O . PRO B 1 27 ? 14.656 15.742 -0.345 1 95.94 27 PRO B O 1
ATOM 1427 N N . ALA B 1 28 ? 14.5 15.031 -2.498 1 93.25 28 ALA B N 1
ATOM 1428 C CA . ALA B 1 28 ? 15.727 14.234 -2.492 1 93.25 28 ALA B CA 1
ATOM 1429 C C . ALA B 1 28 ? 16.906 15.055 -1.997 1 93.25 28 ALA B C 1
ATOM 1431 O O . ALA B 1 28 ? 17.75 14.562 -1.233 1 93.25 28 ALA B O 1
ATOM 1432 N N . VAL B 1 29 ? 16.984 16.297 -2.303 1 92.31 29 VAL B N 1
ATOM 1433 C CA . VAL B 1 29 ? 18.109 17.172 -2.018 1 92.31 29 VAL B CA 1
ATOM 1434 C C . VAL B 1 29 ? 18.188 17.453 -0.517 1 92.31 29 VAL B C 1
ATOM 1436 O O . VAL B 1 29 ? 19.234 17.891 -0.013 1 92.31 29 VAL B O 1
ATOM 1439 N N . LEU B 1 30 ? 17.125 17.094 0.202 1 91.88 30 LEU B N 1
ATOM 1440 C CA . LEU B 1 30 ? 17.062 17.422 1.622 1 91.88 30 LEU B CA 1
ATOM 1441 C C . LEU B 1 30 ? 17 16.156 2.467 1 91.88 30 LEU B C 1
ATOM 1443 O O . LEU B 1 30 ? 16.797 16.219 3.682 1 91.88 30 LEU B O 1
ATOM 1447 N N . MET B 1 31 ? 17.141 14.977 1.885 1 86.31 31 MET B N 1
ATOM 1448 C CA . MET B 1 31 ? 16.891 13.703 2.561 1 86.31 31 MET B CA 1
ATOM 1449 C C . MET B 1 31 ? 17.859 13.492 3.711 1 86.31 31 MET B C 1
ATOM 1451 O O . MET B 1 31 ? 17.562 12.758 4.656 1 86.31 31 MET B O 1
ATOM 1455 N N . LYS B 1 32 ? 19.016 14.234 3.641 1 88.38 32 LYS B N 1
ATOM 1456 C CA . LYS B 1 32 ? 20 14.117 4.715 1 88.38 32 LYS B CA 1
ATOM 1457 C C . LYS B 1 32 ? 19.828 15.227 5.746 1 88.38 32 LYS B C 1
ATOM 1459 O O . LYS B 1 32 ? 20.516 15.258 6.762 1 88.38 32 LYS B O 1
ATOM 1464 N N . SER B 1 33 ? 18.891 16.078 5.492 1 91.25 33 SER B N 1
ATOM 1465 C CA . SER B 1 33 ? 18.641 17.172 6.418 1 91.25 33 SER B CA 1
ATOM 1466 C C . SER B 1 33 ? 17.812 16.703 7.613 1 91.25 33 SER B C 1
ATOM 1468 O O . SER B 1 33 ? 17.125 15.688 7.535 1 91.25 33 SER B O 1
ATOM 1470 N N . PRO B 1 34 ? 17.953 17.5 8.742 1 93.81 34 PRO B N 1
ATOM 1471 C CA . PRO B 1 34 ? 17.094 17.203 9.883 1 93.81 34 PRO B CA 1
ATOM 1472 C C . PRO B 1 34 ? 15.609 17.391 9.555 1 93.81 34 PRO B C 1
ATOM 1474 O O . PRO B 1 34 ? 15.266 18.188 8.672 1 93.81 34 PRO B O 1
ATOM 1477 N N . LEU B 1 35 ? 14.758 16.656 10.297 1 93.19 35 LEU B N 1
ATOM 1478 C CA . LEU B 1 35 ? 13.32 16.625 10.062 1 93.19 35 LEU B CA 1
ATOM 1479 C C . LEU B 1 35 ? 12.719 18.016 10.086 1 93.19 35 LEU B C 1
ATOM 1481 O O . LEU B 1 35 ? 11.906 18.375 9.234 1 93.19 35 LEU B O 1
ATOM 1485 N N . PRO B 1 36 ? 13.164 18.938 11 1 93.25 36 PRO B N 1
ATOM 1486 C CA . PRO B 1 36 ? 12.586 20.281 11.023 1 93.25 36 PRO B CA 1
ATOM 1487 C C . PRO B 1 36 ? 12.828 21.062 9.727 1 93.25 36 PRO B C 1
ATOM 1489 O O . PRO B 1 36 ? 12.016 21.891 9.344 1 93.25 36 PRO B O 1
ATOM 1492 N N . VAL B 1 37 ? 13.93 20.75 9.094 1 94.38 37 VAL B N 1
ATOM 1493 C CA . VAL B 1 37 ? 14.219 21.375 7.809 1 94.38 37 VAL B CA 1
ATOM 1494 C C . VAL B 1 37 ? 13.352 20.75 6.719 1 94.38 37 VAL B C 1
ATOM 1496 O O . VAL B 1 37 ? 12.758 21.469 5.906 1 94.38 37 VAL B O 1
ATOM 1499 N N . LEU B 1 38 ? 13.219 19.469 6.715 1 95.31 38 LEU B N 1
ATOM 1500 C CA . LEU B 1 38 ? 12.445 18.734 5.719 1 95.31 38 LEU B CA 1
ATOM 1501 C C . LEU B 1 38 ? 10.984 19.188 5.727 1 95.31 38 LEU B C 1
ATOM 1503 O O . LEU B 1 38 ? 10.383 19.359 4.668 1 95.31 38 LEU B O 1
ATOM 1507 N N . VAL B 1 39 ? 10.469 19.453 6.902 1 96.56 39 VAL B N 1
ATOM 1508 C CA . VAL B 1 39 ? 9.047 19.734 7.082 1 96.56 39 VAL B CA 1
ATOM 1509 C C . VAL B 1 39 ? 8.703 21.062 6.43 1 96.56 39 VAL B C 1
ATOM 1511 O O . VAL B 1 39 ? 7.602 21.25 5.898 1 96.56 39 VAL B O 1
ATOM 1514 N N . ARG B 1 40 ? 9.602 21.984 6.379 1 96.62 40 ARG B N 1
ATOM 1515 C CA . ARG B 1 40 ? 9.375 23.312 5.805 1 96.62 40 ARG B CA 1
ATOM 1516 C C . ARG B 1 40 ? 9.203 23.234 4.293 1 96.62 40 ARG B C 1
ATOM 1518 O O . ARG B 1 40 ? 8.672 24.156 3.672 1 96.62 40 ARG B O 1
ATOM 1525 N N . HIS B 1 41 ? 9.633 22.156 3.734 1 97.38 41 HIS B N 1
ATOM 1526 C CA . HIS B 1 41 ? 9.617 22.016 2.283 1 97.38 41 HIS B CA 1
ATOM 1527 C C . HIS B 1 41 ? 8.586 20.969 1.843 1 97.38 41 HIS B C 1
ATOM 1529 O O . HIS B 1 41 ? 8.367 20.781 0.646 1 97.38 41 HIS B O 1
ATOM 1535 N N . CYS B 1 42 ? 7.914 20.312 2.758 1 98.44 42 CYS B N 1
ATOM 1536 C CA . CYS B 1 42 ? 6.941 19.281 2.459 1 98.44 42 CYS B CA 1
ATOM 1537 C C . CYS B 1 42 ? 5.762 19.844 1.677 1 98.44 42 CYS B C 1
ATOM 1539 O O . CYS B 1 42 ? 5.008 20.672 2.191 1 98.44 42 CYS B O 1
ATOM 1541 N N . LEU B 1 43 ? 5.613 19.406 0.453 1 98.69 43 LEU B N 1
ATOM 1542 C CA . LEU B 1 43 ? 4.527 19.766 -0.458 1 98.69 43 LEU B CA 1
ATOM 1543 C C . LEU B 1 43 ? 4.555 21.25 -0.803 1 98.69 43 LEU B C 1
ATOM 1545 O O . LEU B 1 43 ? 3.602 21.766 -1.377 1 98.69 43 LEU B O 1
ATOM 1549 N N . ALA B 1 44 ? 5.672 21.906 -0.49 1 98.31 44 ALA B N 1
ATOM 1550 C CA . ALA B 1 44 ? 5.805 23.344 -0.741 1 98.31 44 ALA B CA 1
ATOM 1551 C C . ALA B 1 44 ? 5.898 23.641 -2.236 1 98.31 44 ALA B C 1
ATOM 1553 O O . ALA B 1 44 ? 5.473 24.703 -2.697 1 98.31 44 ALA B O 1
ATOM 1554 N N . SER B 1 45 ? 6.422 22.703 -2.994 1 97.88 45 SER B N 1
ATOM 1555 C CA . SER B 1 45 ? 6.535 22.875 -4.438 1 97.88 45 SER B CA 1
ATOM 1556 C C . SER B 1 45 ? 5.16 22.938 -5.098 1 97.88 45 SER B C 1
ATOM 1558 O O . SER B 1 45 ? 5.012 23.5 -6.18 1 97.88 45 SER B O 1
ATOM 1560 N N . LEU B 1 46 ? 4.195 22.344 -4.504 1 98.44 46 LEU B N 1
ATOM 1561 C CA . LEU B 1 46 ? 2.84 22.328 -5.039 1 98.44 46 LEU B CA 1
ATOM 1562 C C . LEU B 1 46 ? 2.004 23.453 -4.441 1 98.44 46 LEU B C 1
ATOM 1564 O O . LEU B 1 46 ? 1.236 24.109 -5.152 1 98.44 46 LEU B O 1
ATOM 1568 N N . ARG B 1 47 ? 2.172 23.625 -3.154 1 98.56 47 ARG B N 1
ATOM 1569 C CA . ARG B 1 47 ? 1.504 24.703 -2.418 1 98.56 47 ARG B CA 1
ATOM 1570 C C . ARG B 1 47 ? 2.453 25.359 -1.418 1 98.56 47 ARG B C 1
ATOM 1572 O O . ARG B 1 47 ? 2.562 24.906 -0.274 1 98.56 47 ARG B O 1
ATOM 1579 N N . PRO B 1 48 ? 3.041 26.391 -1.801 1 98.19 48 PRO B N 1
ATOM 1580 C CA . PRO B 1 48 ? 4.078 27.016 -0.979 1 98.19 48 PRO B CA 1
ATOM 1581 C C . PRO B 1 48 ? 3.582 27.391 0.416 1 98.19 48 PRO B C 1
ATOM 1583 O O . PRO B 1 48 ? 4.367 27.422 1.367 1 98.19 48 PRO B O 1
ATOM 1586 N N . GLU B 1 49 ? 2.352 27.594 0.577 1 98.25 49 GLU B N 1
ATOM 1587 C CA . GLU B 1 49 ? 1.799 28.031 1.856 1 98.25 49 GLU B CA 1
ATOM 1588 C C . GLU B 1 49 ? 1.545 26.844 2.781 1 98.25 49 GLU B C 1
ATOM 1590 O O . GLU B 1 49 ? 1.335 27.031 3.982 1 98.25 49 GLU B O 1
ATOM 1595 N N . PHE B 1 50 ? 1.527 25.656 2.314 1 98.56 50 PHE B N 1
ATOM 1596 C CA . PHE B 1 50 ? 1.043 24.484 3.033 1 98.56 50 PHE B CA 1
ATOM 1597 C C . PHE B 1 50 ? 1.848 24.25 4.309 1 98.56 50 PHE B C 1
ATOM 1599 O O . PHE B 1 50 ? 1.282 24.188 5.402 1 98.56 50 PHE B O 1
ATOM 1606 N N . PRO B 1 51 ? 3.18 24.172 4.258 1 98.25 51 PRO B N 1
ATOM 1607 C CA . PRO B 1 51 ? 3.918 23.828 5.473 1 98.25 51 PRO B CA 1
ATOM 1608 C C . PRO B 1 51 ? 3.748 24.844 6.59 1 98.25 51 PRO B C 1
ATOM 1610 O O . PRO B 1 51 ? 3.787 24.5 7.77 1 98.25 51 PRO B O 1
ATOM 1613 N N . GLY B 1 52 ? 3.535 26.062 6.211 1 97.75 52 GLY B N 1
ATOM 1614 C CA . GLY B 1 52 ? 3.393 27.109 7.211 1 97.75 52 GLY B CA 1
ATOM 1615 C C . GLY B 1 52 ? 1.965 27.281 7.691 1 97.75 52 GLY B C 1
ATOM 1616 O O . GLY B 1 52 ? 1.725 27.922 8.711 1 97.75 52 GLY B O 1
ATOM 1617 N N . SER B 1 53 ? 1.009 26.672 6.988 1 98.31 53 SER B N 1
ATOM 1618 C CA . SER B 1 53 ? -0.39 26.984 7.273 1 98.31 53 SER B CA 1
ATOM 1619 C C . SER B 1 53 ? -1.122 25.75 7.812 1 98.31 53 SER B C 1
ATOM 1621 O O . SER B 1 53 ? -2.162 25.875 8.461 1 98.31 53 SER B O 1
ATOM 1623 N N . VAL B 1 54 ? -0.625 24.594 7.562 1 98.19 54 VAL B N 1
ATOM 1624 C CA . VAL B 1 54 ? -1.278 23.359 8.016 1 98.19 54 VAL B CA 1
ATOM 1625 C C . VAL B 1 54 ? -1.278 23.328 9.547 1 98.19 54 VAL B C 1
ATOM 1627 O O . VAL B 1 54 ? -0.323 23.766 10.188 1 98.19 54 VAL B O 1
ATOM 1630 N N . ARG B 1 55 ? -2.314 22.797 10.133 1 97.44 55 ARG B N 1
ATOM 1631 C CA . ARG B 1 55 ? -2.486 22.688 11.578 1 97.44 55 ARG B CA 1
ATOM 1632 C C . ARG B 1 55 ? -2.707 21.234 11.984 1 97.44 55 ARG B C 1
ATOM 1634 O O . ARG B 1 55 ? -3.176 20.422 11.18 1 97.44 55 ARG B O 1
ATOM 1641 N N . PRO B 1 56 ? -2.359 20.938 13.188 1 96.94 56 PRO B N 1
ATOM 1642 C CA . PRO B 1 56 ? -2.623 19.578 13.664 1 96.94 56 PRO B CA 1
ATOM 1643 C C . PRO B 1 56 ? -4.078 19.156 13.469 1 96.94 56 PRO B C 1
ATOM 1645 O O . PRO B 1 56 ? -4.992 19.922 13.797 1 96.94 56 PRO B O 1
ATOM 1648 N N . GLY B 1 57 ? -4.297 17.984 12.883 1 96.44 57 GLY B N 1
ATOM 1649 C CA . GLY B 1 57 ? -5.641 17.469 12.68 1 96.44 57 GLY B CA 1
ATOM 1650 C C . GLY B 1 57 ? -6.172 17.719 11.281 1 96.44 57 GLY B C 1
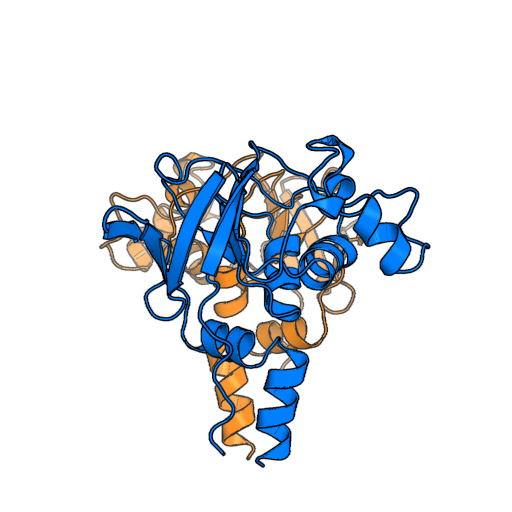ATOM 1651 O O . GLY B 1 57 ? -7.164 17.109 10.867 1 96.44 57 GLY B O 1
ATOM 1652 N N . ASP B 1 58 ? -5.508 18.625 10.508 1 98.12 58 ASP B N 1
ATOM 1653 C CA . ASP B 1 58 ? -5.91 18.844 9.125 1 98.12 58 ASP B CA 1
ATOM 1654 C C . ASP B 1 58 ? -5.785 17.562 8.305 1 98.12 58 ASP B C 1
ATOM 1656 O O . ASP B 1 58 ? -4.996 16.688 8.641 1 98.12 58 ASP B O 1
ATOM 1660 N N . VAL B 1 59 ? -6.625 17.531 7.266 1 98.31 59 VAL B N 1
ATOM 1661 C CA . VAL B 1 59 ? -6.695 16.328 6.43 1 98.31 59 VAL B CA 1
ATOM 1662 C C . VAL B 1 59 ? -6.25 16.672 5.008 1 98.31 59 VAL B C 1
ATOM 1664 O O . VAL B 1 59 ? -6.684 17.672 4.441 1 98.31 59 VAL B O 1
ATOM 1667 N N . LEU B 1 60 ? -5.32 15.867 4.508 1 98.69 60 LEU B N 1
ATOM 1668 C CA . LEU B 1 60 ? -4.957 15.977 3.098 1 98.69 60 LEU B CA 1
ATOM 1669 C C . LEU B 1 60 ? -5.914 15.172 2.225 1 98.69 60 LEU B C 1
ATOM 1671 O O . LEU B 1 60 ? -6.242 14.031 2.545 1 98.69 60 LEU B O 1
ATOM 1675 N N . VAL B 1 61 ? -6.426 15.797 1.188 1 98.69 61 VAL B N 1
ATOM 1676 C CA . VAL B 1 61 ? -7.25 15.141 0.179 1 98.69 61 VAL B CA 1
ATOM 1677 C C . VAL B 1 61 ? -6.523 15.141 -1.164 1 98.69 61 VAL B C 1
ATOM 1679 O O . VAL B 1 61 ? -6.008 16.172 -1.597 1 98.69 61 VAL B O 1
ATOM 1682 N N . ALA B 1 62 ? -6.414 13.977 -1.774 1 98.44 62 ALA B N 1
ATOM 1683 C CA . ALA B 1 62 ? -5.699 13.898 -3.045 1 98.44 62 ALA B CA 1
ATOM 1684 C C . ALA B 1 62 ? -6.43 12.992 -4.031 1 98.44 62 ALA B C 1
ATOM 1686 O O . ALA B 1 62 ? -7.422 12.352 -3.676 1 98.44 62 ALA B O 1
ATOM 1687 N N . GLY B 1 63 ? -6.031 13.133 -5.27 1 96.81 63 GLY B N 1
ATOM 1688 C CA . GLY B 1 63 ? -6.57 12.25 -6.301 1 96.81 63 GLY B CA 1
ATOM 1689 C C . GLY B 1 63 ? -5.91 10.891 -6.324 1 96.81 63 GLY B C 1
ATOM 1690 O O . GLY B 1 63 ? -5.715 10.266 -5.277 1 96.81 63 GLY B O 1
ATOM 1691 N N . ALA B 1 64 ? -5.629 10.445 -7.512 1 94.69 64 ALA B N 1
ATOM 1692 C CA . ALA B 1 64 ? -5.055 9.117 -7.711 1 94.69 64 ALA B CA 1
ATOM 1693 C C . ALA B 1 64 ? -3.543 9.133 -7.496 1 94.69 64 ALA B C 1
ATOM 1695 O O . ALA B 1 64 ? -2.883 10.141 -7.762 1 94.69 64 ALA B O 1
ATOM 1696 N N . ASN B 1 65 ? -2.982 8.008 -6.996 1 94.94 65 ASN B N 1
ATOM 1697 C CA . ASN B 1 65 ? -1.546 7.754 -6.961 1 94.94 65 ASN B CA 1
ATOM 1698 C C . ASN B 1 65 ? -0.828 8.719 -6.02 1 94.94 65 ASN B C 1
ATOM 1700 O O . ASN B 1 65 ? 0.16 9.344 -6.406 1 94.94 65 ASN B O 1
ATOM 1704 N N . PHE B 1 66 ? -1.346 8.812 -4.828 1 98 66 PHE B N 1
ATOM 1705 C CA . PHE B 1 66 ? -0.658 9.586 -3.803 1 98 66 PHE B CA 1
ATOM 1706 C C . PHE B 1 66 ? 0.492 8.789 -3.201 1 98 66 PHE B C 1
ATOM 1708 O O . PHE B 1 66 ? 0.315 7.633 -2.811 1 98 66 PHE B O 1
ATOM 1715 N N . GLY B 1 67 ? 1.683 9.383 -3.133 1 97.81 67 GLY B N 1
ATOM 1716 C CA . GLY B 1 67 ? 2.826 8.75 -2.492 1 97.81 67 GLY B CA 1
ATOM 1717 C C . GLY B 1 67 ? 3.578 7.805 -3.408 1 97.81 67 GLY B C 1
ATOM 1718 O O . GLY B 1 67 ? 4.121 6.793 -2.955 1 97.81 67 GLY B O 1
ATOM 1719 N N . ILE B 1 68 ? 3.545 8.109 -4.66 1 94.62 68 ILE B N 1
ATOM 1720 C CA . ILE B 1 68 ? 4.266 7.285 -5.621 1 94.62 68 ILE B CA 1
ATOM 1721 C C . ILE B 1 68 ? 5.711 7.77 -5.734 1 94.62 68 ILE B C 1
ATOM 1723 O O . ILE B 1 68 ? 6.062 8.82 -5.191 1 94.62 68 ILE B O 1
ATOM 1727 N N . GLY B 1 69 ? 6.609 6.941 -6.434 1 91.44 69 GLY B N 1
ATOM 1728 C CA . GLY B 1 69 ? 7.992 7.328 -6.664 1 91.44 69 GLY B CA 1
ATOM 1729 C C . GLY B 1 69 ? 8.969 6.617 -5.75 1 91.44 69 GLY B C 1
ATOM 1730 O O . GLY B 1 69 ? 8.766 5.453 -5.402 1 91.44 69 GLY B O 1
ATOM 1731 N N . SER B 1 70 ? 10.047 7.32 -5.406 1 90.81 70 SER B N 1
ATOM 1732 C CA . SER B 1 70 ? 11.133 6.73 -4.633 1 90.81 70 SER B CA 1
ATOM 1733 C C . SER B 1 70 ? 10.688 6.398 -3.215 1 90.81 70 SER B C 1
ATOM 1735 O O . SER B 1 70 ? 9.844 7.094 -2.646 1 90.81 70 SER B O 1
ATOM 1737 N N . SER B 1 71 ? 11.242 5.336 -2.797 1 89.25 71 SER B N 1
ATOM 1738 C CA . SER B 1 71 ? 11 4.977 -1.403 1 89.25 71 SER B CA 1
ATOM 1739 C C . SER B 1 71 ? 11.625 5.996 -0.454 1 89.25 71 SER B C 1
ATOM 1741 O O . SER B 1 71 ? 12.844 6.145 -0.4 1 89.25 71 SER B O 1
ATOM 1743 N N . ARG B 1 72 ? 10.758 6.68 0.211 1 92.19 72 ARG B N 1
ATOM 1744 C CA . ARG B 1 72 ? 11.227 7.676 1.166 1 92.19 72 ARG B CA 1
ATOM 1745 C C . ARG B 1 72 ? 10.383 7.66 2.438 1 92.19 72 ARG B C 1
ATOM 1747 O O . ARG B 1 72 ? 9.328 8.297 2.496 1 92.19 72 ARG B O 1
ATOM 1754 N N . GLU B 1 73 ? 10.898 7.066 3.494 1 92.94 73 GLU B N 1
ATOM 1755 C CA . GLU B 1 73 ? 10.195 7.031 4.773 1 92.94 73 GLU B CA 1
ATOM 1756 C C . GLU B 1 73 ? 9.992 8.438 5.332 1 92.94 73 GLU B C 1
ATOM 1758 O O . GLU B 1 73 ? 9.086 8.672 6.137 1 92.94 73 GLU B O 1
ATOM 1763 N N . GLN B 1 74 ? 10.781 9.344 4.816 1 96.06 74 GLN B N 1
ATOM 1764 C CA . GLN B 1 74 ? 10.727 10.734 5.266 1 96.06 74 GLN B CA 1
ATOM 1765 C C . GLN B 1 74 ? 9.43 11.398 4.832 1 96.06 74 GLN B C 1
ATOM 1767 O O . GLN B 1 74 ? 9.008 12.398 5.418 1 96.06 74 GLN B O 1
ATOM 1772 N N . ALA B 1 75 ? 8.836 10.844 3.811 1 97.5 75 ALA B N 1
ATOM 1773 C CA . ALA B 1 75 ? 7.629 11.469 3.275 1 97.5 75 ALA B CA 1
ATOM 1774 C C . ALA B 1 75 ? 6.492 11.43 4.293 1 97.5 75 ALA B C 1
ATOM 1776 O O . ALA B 1 75 ? 6.02 12.477 4.742 1 97.5 75 ALA B O 1
ATOM 1777 N N . PRO B 1 76 ? 6.062 10.219 4.758 1 97.81 76 PRO B N 1
ATOM 1778 C CA . PRO B 1 76 ? 5.035 10.234 5.797 1 97.81 76 PRO B CA 1
ATOM 1779 C C . PRO B 1 76 ? 5.535 10.812 7.117 1 97.81 76 PRO B C 1
ATOM 1781 O O . PRO B 1 76 ? 4.746 11.359 7.891 1 97.81 76 PRO B O 1
ATOM 1784 N N . GLN B 1 77 ? 6.828 10.773 7.379 1 97.25 77 GLN B N 1
ATOM 1785 C CA . GLN B 1 77 ? 7.383 11.383 8.586 1 97.25 77 GLN B CA 1
ATOM 1786 C C . GLN B 1 77 ? 7.148 12.891 8.594 1 97.25 77 GLN B C 1
ATOM 1788 O O . GLN B 1 77 ? 6.773 13.461 9.617 1 97.25 77 GLN B O 1
ATOM 1793 N N . ALA B 1 78 ? 7.422 13.43 7.465 1 98.06 78 ALA B N 1
ATOM 1794 C CA . ALA B 1 78 ? 7.246 14.875 7.348 1 98.06 78 ALA B CA 1
ATOM 1795 C C . ALA B 1 78 ? 5.789 15.266 7.566 1 98.06 78 ALA B C 1
ATOM 1797 O O . ALA B 1 78 ? 5.5 16.234 8.281 1 98.06 78 ALA B O 1
ATOM 1798 N N . LEU B 1 79 ? 4.844 14.555 7.016 1 98.38 79 LEU B N 1
ATOM 1799 C CA . LEU B 1 79 ? 3.42 14.828 7.176 1 98.38 79 LEU B CA 1
ATOM 1800 C C . LEU B 1 79 ? 3.008 14.703 8.641 1 98.38 79 LEU B C 1
ATOM 1802 O O . LEU B 1 79 ? 2.283 15.562 9.156 1 98.38 79 LEU B O 1
ATOM 1806 N N . ARG B 1 80 ? 3.502 13.688 9.281 1 97.38 80 ARG B N 1
ATOM 1807 C CA . ARG B 1 80 ? 3.201 13.5 10.695 1 97.38 80 ARG B CA 1
ATOM 1808 C C . ARG B 1 80 ? 3.75 14.648 11.531 1 97.38 80 ARG B C 1
ATOM 1810 O O . ARG B 1 80 ? 3.07 15.156 12.43 1 97.38 80 ARG B O 1
ATOM 1817 N N . ALA B 1 81 ? 4.965 15 11.219 1 97.19 81 ALA B N 1
ATOM 1818 C CA . ALA B 1 81 ? 5.617 16.078 11.969 1 97.19 81 ALA B CA 1
ATOM 1819 C C . ALA B 1 81 ? 4.863 17.391 11.805 1 97.19 81 ALA B C 1
ATOM 1821 O O . ALA B 1 81 ? 4.832 18.203 12.727 1 97.19 81 ALA B O 1
ATOM 1822 N N . LEU B 1 82 ? 4.25 17.547 10.672 1 97.88 82 LEU B N 1
ATOM 1823 C CA . LEU B 1 82 ? 3.469 18.75 10.406 1 97.88 82 LEU B CA 1
ATOM 1824 C C . LEU B 1 82 ? 2.123 18.703 11.125 1 97.88 82 LEU B C 1
ATOM 1826 O O . LEU B 1 82 ? 1.383 19.688 11.133 1 97.88 82 LEU B O 1
ATOM 1830 N N . GLY B 1 83 ? 1.741 17.531 11.641 1 96.75 83 GLY B N 1
ATOM 1831 C CA . GLY B 1 83 ? 0.5 17.391 12.383 1 96.75 83 GLY B CA 1
ATOM 1832 C C . GLY B 1 83 ? -0.671 16.969 11.516 1 96.75 83 GLY B C 1
ATOM 1833 O O . GLY B 1 83 ? -1.827 17.078 11.93 1 96.75 83 GLY B O 1
ATOM 1834 N N . VAL B 1 84 ? -0.397 16.5 10.305 1 98.12 84 VAL B N 1
ATOM 1835 C CA . VAL B 1 84 ? -1.468 16.016 9.438 1 98.12 84 VAL B CA 1
ATOM 1836 C C . VAL B 1 84 ? -2.211 14.875 10.117 1 98.12 84 VAL B C 1
ATOM 1838 O O . VAL B 1 84 ? -1.592 13.906 10.578 1 98.12 84 VAL B O 1
ATOM 1841 N N . GLY B 1 85 ? -3.52 15.062 10.133 1 97.44 85 GLY B N 1
ATOM 1842 C CA . GLY B 1 85 ? -4.32 14.078 10.844 1 97.44 85 GLY B CA 1
ATOM 1843 C C . GLY B 1 85 ? -4.586 12.828 10.039 1 97.44 85 GLY B C 1
ATOM 1844 O O . GLY B 1 85 ? -4.746 11.742 10.594 1 97.44 85 GLY B O 1
ATOM 1845 N N . ALA B 1 86 ? -4.672 12.984 8.742 1 98.31 86 ALA B N 1
ATOM 1846 C CA . ALA B 1 86 ? -4.938 11.867 7.836 1 98.31 86 ALA B CA 1
ATOM 1847 C C . ALA B 1 86 ? -4.73 12.289 6.383 1 98.31 86 ALA B C 1
ATOM 1849 O O . ALA B 1 86 ? -4.707 13.477 6.07 1 98.31 86 ALA B O 1
ATOM 1850 N N . VAL B 1 87 ? -4.504 11.359 5.59 1 98.69 87 VAL B N 1
ATOM 1851 C CA . VAL B 1 87 ? -4.523 11.539 4.145 1 98.69 87 VAL B CA 1
ATOM 1852 C C . VAL B 1 87 ? -5.648 10.711 3.531 1 98.69 87 VAL B C 1
ATOM 1854 O O . VAL B 1 87 ? -5.762 9.508 3.797 1 98.69 87 VAL B O 1
ATOM 1857 N N . VAL B 1 88 ? -6.484 11.352 2.746 1 98.38 88 VAL B N 1
ATOM 1858 C CA . VAL B 1 88 ? -7.562 10.719 1.988 1 98.38 88 VAL B CA 1
ATOM 1859 C C . VAL B 1 88 ? -7.293 10.859 0.492 1 98.38 88 VAL B C 1
ATOM 1861 O O . VAL B 1 88 ? -7.098 11.969 -0.007 1 98.38 88 VAL B O 1
ATOM 1864 N N . ALA B 1 89 ? -7.297 9.734 -0.186 1 98.12 89 ALA B N 1
ATOM 1865 C CA . ALA B 1 89 ? -7 9.789 -1.614 1 98.12 89 ALA B CA 1
ATOM 1866 C C . ALA B 1 89 ? -7.727 8.68 -2.369 1 98.12 89 ALA B C 1
ATOM 1868 O O . ALA B 1 89 ? -8.219 7.723 -1.762 1 98.12 89 ALA B O 1
ATOM 1869 N N . GLN B 1 90 ? -7.781 8.883 -3.631 1 96.38 90 GLN B N 1
ATOM 1870 C CA . GLN B 1 90 ? -8.391 7.84 -4.457 1 96.38 90 GLN B CA 1
ATOM 1871 C C . GLN B 1 90 ? -7.543 6.57 -4.453 1 96.38 90 GLN B C 1
ATOM 1873 O O . GLN B 1 90 ? -8.07 5.461 -4.535 1 96.38 90 GLN B O 1
ATOM 1878 N N . SER B 1 91 ? -6.238 6.77 -4.414 1 96.38 91 SER B N 1
ATOM 1879 C CA . SER B 1 91 ? -5.32 5.641 -4.309 1 96.38 91 SER B CA 1
ATOM 1880 C C . SER B 1 91 ? -3.957 6.082 -3.783 1 96.38 91 SER B C 1
ATOM 1882 O O . SER B 1 91 ? -3.646 7.277 -3.777 1 96.38 91 SER B O 1
ATOM 1884 N N . PHE B 1 92 ? -3.176 5.133 -3.303 1 98.06 92 PHE B N 1
ATOM 1885 C CA . PHE B 1 92 ? -1.858 5.375 -2.723 1 98.06 92 PHE B CA 1
ATOM 1886 C C . PHE B 1 92 ? -0.812 4.469 -3.361 1 98.06 92 PHE B C 1
ATOM 1888 O O . PHE B 1 92 ? -1.124 3.354 -3.783 1 98.06 92 PHE B O 1
ATOM 1895 N N . GLY B 1 93 ? 0.413 4.957 -3.416 1 97.31 93 GLY B N 1
ATOM 1896 C CA . GLY B 1 93 ? 1.531 4.043 -3.605 1 97.31 93 GLY B CA 1
ATOM 1897 C C . GLY B 1 93 ? 1.692 3.053 -2.469 1 97.31 93 GLY B C 1
ATOM 1898 O O . GLY B 1 93 ? 1.501 3.402 -1.302 1 97.31 93 GLY B O 1
ATOM 1899 N N . GLY B 1 94 ? 2.006 1.885 -2.801 1 97.06 94 GLY B N 1
ATOM 1900 C CA . GLY B 1 94 ? 2.074 0.798 -1.837 1 97.06 94 GLY B CA 1
ATOM 1901 C C . GLY B 1 94 ? 3.07 1.052 -0.721 1 97.06 94 GLY B C 1
ATOM 1902 O O . GLY B 1 94 ? 2.762 0.841 0.454 1 97.06 94 GLY B O 1
ATOM 1903 N N . LEU B 1 95 ? 4.316 1.489 -1.037 1 96.19 95 LEU B N 1
ATOM 1904 C CA . LEU B 1 95 ? 5.344 1.696 -0.026 1 96.19 95 LEU B CA 1
ATOM 1905 C C . LEU B 1 95 ? 4.988 2.867 0.884 1 96.19 95 LEU B C 1
ATOM 1907 O O . LEU B 1 95 ? 5.176 2.793 2.1 1 96.19 95 LEU B O 1
ATOM 1911 N N . PHE B 1 96 ? 4.48 3.91 0.267 1 97.94 96 PHE B N 1
ATOM 1912 C CA . PHE B 1 96 ? 4.016 5.023 1.084 1 97.94 96 PHE B CA 1
ATOM 1913 C C . PHE B 1 96 ? 2.922 4.574 2.043 1 97.94 96 PHE B C 1
ATOM 1915 O O . PHE B 1 96 ? 2.957 4.895 3.23 1 97.94 96 PHE B O 1
ATOM 1922 N N . TYR B 1 97 ? 1.954 3.844 1.522 1 97.88 97 TYR B N 1
ATOM 1923 C CA . TYR B 1 97 ? 0.831 3.334 2.301 1 97.88 97 TYR B CA 1
ATOM 1924 C C . TYR B 1 97 ? 1.319 2.553 3.516 1 97.88 97 TYR B C 1
ATOM 1926 O O . TYR B 1 97 ? 0.879 2.803 4.641 1 97.88 97 TYR B O 1
ATOM 1934 N N . ARG B 1 98 ? 2.195 1.704 3.295 1 95 98 ARG B N 1
ATOM 1935 C CA . ARG B 1 98 ? 2.766 0.878 4.355 1 95 98 ARG B CA 1
ATOM 1936 C C . ARG B 1 98 ? 3.496 1.735 5.383 1 95 98 ARG B C 1
ATOM 1938 O O . ARG B 1 98 ? 3.27 1.598 6.59 1 95 98 ARG B O 1
ATOM 1945 N N . ASN B 1 99 ? 4.352 2.658 4.941 1 95.81 99 ASN B N 1
ATOM 1946 C CA . ASN B 1 99 ? 5.152 3.473 5.848 1 95.81 99 ASN B CA 1
ATOM 1947 C C . ASN B 1 99 ? 4.277 4.418 6.668 1 95.81 99 ASN B C 1
ATOM 1949 O O . ASN B 1 99 ? 4.562 4.672 7.84 1 95.81 99 ASN B O 1
ATOM 1953 N N . ALA B 1 100 ? 3.238 4.898 6.023 1 97.81 100 ALA B N 1
ATOM 1954 C CA . ALA B 1 100 ? 2.305 5.766 6.734 1 97.81 100 ALA B CA 1
ATOM 1955 C C . ALA B 1 100 ? 1.646 5.031 7.898 1 97.81 100 ALA B C 1
ATOM 1957 O O . ALA B 1 100 ? 1.614 5.539 9.023 1 97.81 100 ALA B O 1
ATOM 1958 N N . ILE B 1 101 ? 1.153 3.846 7.648 1 95.25 101 ILE B N 1
ATOM 1959 C CA . ILE B 1 101 ? 0.51 3.035 8.68 1 95.25 101 ILE B CA 1
ATOM 1960 C C . ILE B 1 101 ? 1.51 2.723 9.789 1 95.25 101 ILE B C 1
ATOM 1962 O O . ILE B 1 101 ? 1.187 2.836 10.969 1 95.25 101 ILE B O 1
ATOM 1966 N N . ASN B 1 102 ? 2.723 2.389 9.406 1 93.44 102 ASN B N 1
ATOM 1967 C CA . ASN B 1 102 ? 3.762 2.066 10.383 1 93.44 102 ASN B CA 1
ATOM 1968 C C . ASN B 1 102 ? 4.031 3.234 11.328 1 93.44 102 ASN B C 1
ATOM 1970 O O . ASN B 1 102 ? 4.352 3.031 12.5 1 93.44 102 ASN B O 1
ATOM 1974 N N . LEU B 1 103 ? 3.854 4.418 10.812 1 95.75 103 LEU B N 1
ATOM 1975 C CA . LEU B 1 103 ? 4.16 5.613 11.586 1 95.75 103 LEU B CA 1
ATOM 1976 C C . LEU B 1 103 ? 2.91 6.164 12.266 1 95.75 103 LEU B C 1
ATOM 1978 O O . LEU B 1 103 ? 2.959 7.207 12.922 1 95.75 103 LEU B O 1
ATOM 1982 N N . GLY B 1 104 ? 1.786 5.516 12 1 96.06 104 GLY B N 1
ATOM 1983 C CA . GLY B 1 104 ? 0.558 5.91 12.664 1 96.06 104 GLY B CA 1
ATOM 1984 C C . GLY B 1 104 ? -0.188 7.016 11.945 1 96.06 104 GLY B C 1
ATOM 1985 O O . GLY B 1 104 ? -1.02 7.703 12.539 1 96.06 104 GLY B O 1
ATOM 1986 N N . LEU B 1 105 ? 0.174 7.309 10.742 1 97.62 105 LEU B N 1
ATOM 1987 C CA . LEU B 1 105 ? -0.562 8.258 9.914 1 97.62 105 LEU B CA 1
ATOM 1988 C C . LEU B 1 105 ? -1.709 7.566 9.18 1 97.62 105 LEU B C 1
ATOM 1990 O O . LEU B 1 105 ? -1.479 6.738 8.297 1 97.62 105 LEU B O 1
ATOM 1994 N N . PRO B 1 106 ? -2.982 7.898 9.484 1 97.75 106 PRO B N 1
ATOM 1995 C CA . PRO B 1 106 ? -4.102 7.293 8.758 1 97.75 106 PRO B CA 1
ATOM 1996 C C . PRO B 1 106 ? -4.098 7.648 7.273 1 97.75 106 PRO B C 1
ATOM 1998 O O . PRO B 1 106 ? -3.92 8.812 6.91 1 97.75 106 PRO B O 1
ATOM 2001 N N . VAL B 1 107 ? -4.227 6.656 6.461 1 98.06 107 VAL B N 1
ATOM 2002 C CA . VAL B 1 107 ? -4.387 6.793 5.02 1 98.06 107 VAL B CA 1
ATOM 2003 C C . VAL B 1 107 ? -5.641 6.051 4.562 1 98.06 107 VAL B C 1
ATOM 2005 O O . VAL B 1 107 ? -5.746 4.836 4.734 1 98.06 107 VAL B O 1
ATOM 2008 N N . LEU B 1 108 ? -6.578 6.781 4.02 1 97.56 108 LEU B N 1
ATOM 2009 C CA . LEU B 1 108 ? -7.871 6.215 3.65 1 97.56 108 LEU B CA 1
ATOM 2010 C C . LEU B 1 108 ? -8.102 6.312 2.145 1 97.56 108 LEU B C 1
ATOM 2012 O O . LEU B 1 108 ? -7.895 7.375 1.552 1 97.56 108 LEU B O 1
ATOM 2016 N N . VAL B 1 109 ? -8.469 5.254 1.594 1 97.31 109 VAL B N 1
ATOM 2017 C CA . VAL B 1 109 ? -8.82 5.223 0.177 1 97.31 109 VAL B CA 1
ATOM 2018 C C . VAL B 1 109 ? -10.289 5.598 -0.001 1 97.31 109 VAL B C 1
ATOM 2020 O O . VAL B 1 109 ? -11.172 4.977 0.596 1 97.31 109 VAL B O 1
ATOM 2023 N N . CYS B 1 110 ? -10.508 6.613 -0.708 1 96.19 110 CYS B N 1
ATOM 2024 C CA . CYS B 1 110 ? -11.844 7.07 -1.06 1 96.19 110 CYS B CA 1
ATOM 2025 C C . CYS B 1 110 ? -12 7.195 -2.57 1 96.19 110 CYS B C 1
ATOM 2027 O O . CYS B 1 110 ? -11.297 7.984 -3.207 1 96.19 110 CYS B O 1
ATOM 2029 N N . ALA B 1 111 ? -12.898 6.414 -3.092 1 90.19 111 ALA B N 1
ATOM 2030 C CA . ALA B 1 111 ? -13.07 6.375 -4.543 1 90.19 111 ALA B CA 1
ATOM 2031 C C . ALA B 1 111 ? -13.531 7.727 -5.078 1 90.19 111 ALA B C 1
ATOM 2033 O O . ALA B 1 111 ? -13.117 8.141 -6.164 1 90.19 111 ALA B O 1
ATOM 2034 N N . ASP B 1 112 ? -14.383 8.359 -4.344 1 91.12 112 ASP B N 1
ATOM 2035 C CA . ASP B 1 112 ? -14.914 9.648 -4.762 1 91.12 112 ASP B CA 1
ATOM 2036 C C . ASP B 1 112 ? -14.578 10.734 -3.746 1 91.12 112 ASP B C 1
ATOM 2038 O O . ASP B 1 112 ? -15.18 10.797 -2.672 1 91.12 112 ASP B O 1
ATOM 2042 N N . THR B 1 113 ? -13.656 11.648 -4.16 1 93.69 113 THR B N 1
ATOM 2043 C CA . THR B 1 113 ? -13.227 12.703 -3.248 1 93.69 113 THR B CA 1
ATOM 2044 C C . THR B 1 113 ? -13.805 14.055 -3.678 1 93.69 113 THR B C 1
ATOM 2046 O O . THR B 1 113 ? -13.398 15.102 -3.1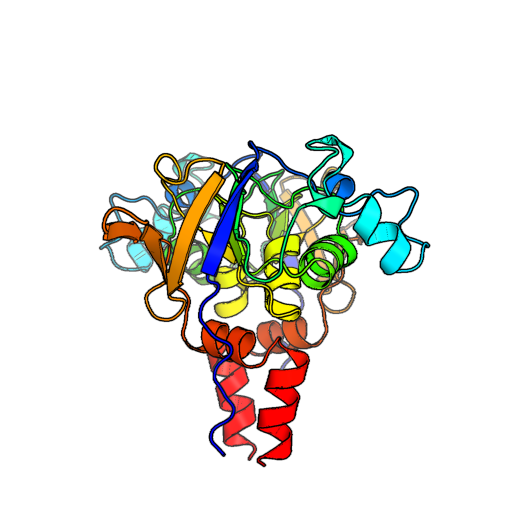68 1 93.69 113 THR B O 1
ATOM 2049 N N . CYS B 1 114 ? -14.719 14.031 -4.586 1 92.69 114 CYS B N 1
ATOM 2050 C CA . CYS B 1 114 ? -15.195 15.266 -5.211 1 92.69 114 CYS B CA 1
ATOM 2051 C C . CYS B 1 114 ? -15.859 16.172 -4.184 1 92.69 114 CYS B C 1
ATOM 2053 O O . CYS B 1 114 ? -15.828 17.391 -4.32 1 92.69 114 CYS B O 1
ATOM 2055 N N . ARG B 1 115 ? -16.438 15.656 -3.162 1 94.69 115 ARG B N 1
ATOM 2056 C CA . ARG B 1 115 ? -17.156 16.438 -2.17 1 94.69 115 ARG B CA 1
ATOM 2057 C C . ARG B 1 115 ? -16.203 17.031 -1.137 1 94.69 115 ARG B C 1
ATOM 2059 O O . ARG B 1 115 ? -16.594 17.891 -0.35 1 94.69 115 ARG B O 1
ATOM 2066 N N . LEU B 1 116 ? -15.031 16.562 -1.154 1 97.44 116 LEU B N 1
ATOM 2067 C CA . LEU B 1 116 ? -14.031 17.031 -0.201 1 97.44 116 LEU B CA 1
ATOM 2068 C C . LEU B 1 116 ? -13.281 18.234 -0.756 1 97.44 116 LEU B C 1
ATOM 2070 O O . LEU B 1 116 ? -12.125 18.109 -1.182 1 97.44 116 LEU B O 1
ATOM 2074 N N . ALA B 1 117 ? -13.844 19.375 -0.584 1 96.94 117 ALA B N 1
ATOM 2075 C CA . ALA B 1 117 ? -13.352 20.609 -1.204 1 96.94 117 ALA B CA 1
ATOM 2076 C C . ALA B 1 117 ? -12.203 21.203 -0.394 1 96.94 117 ALA B C 1
ATOM 2078 O O . ALA B 1 117 ? -12.195 21.109 0.836 1 96.94 117 ALA B O 1
ATOM 2079 N N . ASP B 1 118 ? -11.312 21.859 -1.149 1 98.19 118 ASP B N 1
ATOM 2080 C CA . ASP B 1 118 ? -10.227 22.562 -0.483 1 98.19 118 ASP B CA 1
ATOM 2081 C C . ASP B 1 118 ? -10.766 23.625 0.48 1 98.19 118 ASP B C 1
ATOM 2083 O O . ASP B 1 118 ? -11.664 24.391 0.124 1 98.19 118 ASP B O 1
ATOM 2087 N N . GLY B 1 119 ? -10.234 23.594 1.674 1 97.88 119 GLY B N 1
ATOM 2088 C CA . GLY B 1 119 ? -10.609 24.609 2.645 1 97.88 119 GLY B CA 1
ATOM 2089 C C . GLY B 1 119 ? -11.805 24.203 3.494 1 97.88 119 GLY B C 1
ATOM 2090 O O . GLY B 1 119 ? -12.062 24.812 4.539 1 97.88 119 GLY B O 1
ATOM 2091 N N . ALA B 1 120 ? -12.617 23.188 3.086 1 97.31 120 ALA B N 1
ATOM 2092 C CA . ALA B 1 120 ? -13.719 22.688 3.898 1 97.31 120 ALA B CA 1
ATOM 2093 C C . ALA B 1 120 ? -13.211 22.047 5.188 1 97.31 120 ALA B C 1
ATOM 2095 O O . ALA B 1 120 ? -12 21.906 5.375 1 97.31 120 ALA B O 1
ATOM 2096 N N . HIS B 1 121 ? -14.133 21.875 6.039 1 97 121 HIS B N 1
ATOM 2097 C CA . HIS B 1 121 ? -13.82 21.219 7.301 1 97 121 HIS B CA 1
ATOM 2098 C C . HIS B 1 121 ? -14.516 19.859 7.402 1 97 121 HIS B C 1
ATOM 2100 O O . HIS B 1 121 ? -15.633 19.688 6.91 1 97 121 HIS B O 1
ATOM 2106 N N . ALA B 1 122 ? -13.82 18.938 8.031 1 96.31 122 ALA B N 1
ATOM 2107 C CA . ALA B 1 122 ? -14.406 17.609 8.188 1 96.31 122 ALA B CA 1
ATOM 2108 C C . ALA B 1 122 ? -13.938 16.953 9.477 1 96.31 122 ALA B C 1
ATOM 2110 O O . ALA B 1 122 ? -12.906 17.328 10.031 1 96.31 122 ALA B O 1
ATOM 2111 N N . VAL B 1 123 ? -14.742 16.094 9.93 1 96.12 123 VAL B N 1
ATOM 2112 C CA . VAL B 1 123 ? -14.398 15.195 11.023 1 96.12 123 VAL B CA 1
ATOM 2113 C C . VAL B 1 123 ? -14.234 13.773 10.5 1 96.12 123 VAL B C 1
ATOM 2115 O O . VAL B 1 123 ? -15.141 13.242 9.844 1 96.12 123 VAL B O 1
ATOM 2118 N N . LEU B 1 124 ? -13.094 13.211 10.766 1 95.94 124 LEU B N 1
ATOM 2119 C CA . LEU B 1 124 ? -12.82 11.844 10.328 1 95.94 124 LEU B CA 1
ATOM 2120 C C . LEU B 1 124 ? -13.117 10.844 11.445 1 95.94 124 LEU B C 1
ATOM 2122 O O . LEU B 1 124 ? -12.633 11 12.562 1 95.94 124 LEU B O 1
ATOM 2126 N N . ASP B 1 125 ? -13.938 9.922 11.117 1 94.75 125 ASP B N 1
ATOM 2127 C CA . ASP B 1 125 ? -14.18 8.781 11.992 1 94.75 125 ASP B CA 1
ATOM 2128 C C . ASP B 1 125 ? -13.461 7.531 11.484 1 94.75 125 ASP B C 1
ATOM 2130 O O . ASP B 1 125 ? -13.906 6.898 10.523 1 94.75 125 ASP B O 1
ATOM 2134 N N . LEU B 1 126 ? -12.398 7.098 12.148 1 93.81 126 LEU B N 1
ATOM 2135 C CA . LEU B 1 126 ? -11.578 5.973 11.711 1 93.81 126 LEU B CA 1
ATOM 2136 C C . LEU B 1 126 ? -12.312 4.652 11.93 1 93.81 126 LEU B C 1
ATOM 2138 O O . LEU B 1 126 ? -12.047 3.67 11.227 1 93.81 126 LEU B O 1
ATOM 2142 N N . ALA B 1 127 ? -13.188 4.621 12.867 1 93.12 127 ALA B N 1
ATOM 2143 C CA . ALA B 1 127 ? -13.93 3.396 13.156 1 93.12 127 ALA B CA 1
ATOM 2144 C C . ALA B 1 127 ? -14.852 3.029 12 1 93.12 127 ALA B C 1
ATOM 2146 O O . ALA B 1 127 ? -14.953 1.859 11.625 1 93.12 127 ALA B O 1
ATOM 2147 N N . THR B 1 128 ? -15.484 4.035 11.406 1 94.12 128 THR B N 1
ATOM 2148 C CA . THR B 1 128 ? -16.406 3.797 10.312 1 94.12 128 THR B CA 1
ATOM 2149 C C . THR B 1 128 ? -15.773 4.152 8.977 1 94.12 128 THR B C 1
ATOM 2151 O O . THR B 1 128 ? -16.359 3.91 7.914 1 94.12 128 THR B O 1
ATOM 2154 N N . ALA B 1 129 ? -14.578 4.719 8.984 1 95.5 129 ALA B N 1
ATOM 2155 C CA . ALA B 1 129 ? -13.867 5.18 7.793 1 95.5 129 ALA B CA 1
ATOM 2156 C C . ALA B 1 129 ? -14.711 6.172 7 1 95.5 129 ALA B C 1
ATOM 2158 O O . ALA B 1 129 ? -14.922 5.996 5.797 1 95.5 129 ALA B O 1
ATOM 2159 N N . GLN B 1 130 ? -15.164 7.188 7.727 1 96.44 130 GLN B N 1
ATOM 2160 C CA . GLN B 1 130 ? -16.016 8.195 7.098 1 96.44 130 GLN B CA 1
ATOM 2161 C C . GLN B 1 130 ? -15.57 9.602 7.484 1 96.44 130 GLN B C 1
ATOM 2163 O O . GLN B 1 130 ? -15.055 9.82 8.586 1 96.44 130 GLN B O 1
ATOM 2168 N N . LEU B 1 131 ? -15.773 10.508 6.543 1 96.81 131 LEU B N 1
ATOM 2169 C CA . LEU B 1 131 ? -15.617 11.938 6.828 1 96.81 131 LEU B CA 1
ATOM 2170 C C . LEU B 1 131 ? -16.984 12.617 6.906 1 96.81 131 LEU B C 1
ATOM 2172 O O . LEU B 1 131 ? -17.812 12.461 6.012 1 96.81 131 LEU B O 1
ATOM 2176 N N . ARG B 1 132 ? -17.156 13.367 7.961 1 96.62 132 ARG B N 1
ATOM 2177 C CA . ARG B 1 132 ? -18.359 14.195 8.109 1 96.62 132 ARG B CA 1
ATOM 2178 C C . ARG B 1 132 ? -18.047 15.648 7.789 1 96.62 132 ARG B C 1
ATOM 2180 O O . ARG B 1 132 ? -17.141 16.25 8.383 1 96.62 132 ARG B O 1
ATOM 2187 N N . LEU B 1 133 ? -18.812 16.156 6.895 1 96.06 133 LEU B N 1
ATOM 2188 C CA . LEU B 1 133 ? -18.625 17.547 6.5 1 96.06 133 LEU B CA 1
ATOM 2189 C C . LEU B 1 133 ? -19.5 18.469 7.328 1 96.06 133 LEU B C 1
ATOM 2191 O O . LEU B 1 133 ? -20.312 18 8.141 1 96.06 133 LEU B O 1
ATOM 2195 N N . ASP B 1 134 ? -19.281 19.781 7.168 1 93.44 134 ASP B N 1
ATOM 2196 C CA . ASP B 1 134 ? -19.984 20.781 7.957 1 93.44 134 ASP B CA 1
ATOM 2197 C C . ASP B 1 134 ? -21.484 20.75 7.688 1 93.44 134 ASP B C 1
ATOM 2199 O O . ASP B 1 134 ? -22.281 21.031 8.578 1 93.44 134 ASP B O 1
ATOM 2203 N N . ASP B 1 135 ? -21.859 20.344 6.484 1 93.56 135 ASP B N 1
ATOM 2204 C CA . ASP B 1 135 ? -23.281 20.328 6.137 1 93.56 135 ASP B CA 1
ATOM 2205 C C . ASP B 1 135 ? -23.938 19.031 6.609 1 93.56 135 ASP B C 1
ATOM 2207 O O . ASP B 1 135 ? -25.125 18.797 6.352 1 93.56 135 ASP B O 1
ATOM 2211 N N . GLY B 1 136 ? -23.188 18.172 7.227 1 93.81 136 GLY B N 1
ATOM 2212 C CA . GLY B 1 136 ? -23.719 16.938 7.77 1 93.81 136 GLY B CA 1
ATOM 2213 C C . GLY B 1 136 ? -23.562 15.758 6.828 1 93.81 136 GLY B C 1
ATOM 2214 O O . GLY B 1 136 ? -23.781 14.609 7.219 1 93.81 136 GLY B O 1
ATOM 2215 N N . SER B 1 137 ? -23.141 16.062 5.637 1 94.12 137 SER B N 1
ATOM 2216 C CA . SER B 1 137 ? -22.984 14.969 4.676 1 94.12 137 SER B CA 1
ATOM 2217 C C . SER B 1 137 ? -21.781 14.094 5.031 1 94.12 137 SER B C 1
ATOM 2219 O O . SER B 1 137 ? -20.828 14.555 5.668 1 94.12 137 SER B O 1
ATOM 2221 N N . LEU B 1 138 ? -21.969 12.82 4.66 1 95.62 138 LEU B N 1
ATOM 2222 C CA . LEU B 1 138 ? -20.922 11.836 4.934 1 95.62 138 LEU B CA 1
ATOM 2223 C C . LEU B 1 138 ? -20.25 11.391 3.643 1 95.62 138 LEU B C 1
ATOM 2225 O O . LEU B 1 138 ? -20.906 11.203 2.621 1 95.62 138 LEU B O 1
ATOM 2229 N N . VAL B 1 139 ? -18.969 11.336 3.693 1 96.5 139 VAL B N 1
ATOM 2230 C CA . VAL B 1 139 ? -18.188 10.734 2.623 1 96.5 139 VAL B CA 1
ATOM 2231 C C . VAL B 1 139 ? -17.547 9.438 3.113 1 96.5 139 VAL B C 1
ATOM 2233 O O . VAL B 1 139 ? -16.766 9.445 4.074 1 96.5 139 VAL B O 1
ATOM 2236 N N . ALA B 1 140 ? -17.875 8.367 2.428 1 96.06 140 ALA B N 1
ATOM 2237 C CA . ALA B 1 140 ? -17.406 7.043 2.842 1 96.06 140 ALA B CA 1
ATOM 2238 C C . ALA B 1 140 ? -16.078 6.703 2.178 1 96.06 140 ALA B C 1
ATOM 2240 O O . ALA B 1 140 ? -15.875 6.977 0.992 1 96.06 140 ALA B O 1
ATOM 2241 N N . CYS B 1 141 ? -15.164 6.133 2.969 1 96.81 141 CYS B N 1
ATOM 2242 C CA . CYS B 1 141 ? -13.906 5.57 2.496 1 96.81 141 CYS B CA 1
ATOM 2243 C C . CYS B 1 141 ? -13.906 4.051 2.621 1 96.81 141 CYS B C 1
ATOM 2245 O O . CYS B 1 141 ? -14.844 3.469 3.17 1 96.81 141 CYS B O 1
ATOM 2247 N N . GLU B 1 142 ? -12.922 3.449 2.039 1 95.56 142 GLU B N 1
ATOM 2248 C CA . GLU B 1 142 ? -12.75 2.012 2.223 1 95.56 142 GLU B CA 1
ATOM 2249 C C . GLU B 1 142 ? -12.555 1.661 3.695 1 95.56 142 GLU B C 1
ATOM 2251 O O . GLU B 1 142 ? -11.828 2.354 4.414 1 95.56 142 GLU B O 1
ATOM 2256 N N . PRO B 1 143 ? -13.211 0.614 4.09 1 93.88 143 PRO B N 1
ATOM 2257 C CA . PRO B 1 143 ? -13.055 0.22 5.492 1 93.88 143 PRO B CA 1
ATOM 2258 C C . PRO B 1 143 ? -11.609 -0.107 5.859 1 93.88 143 PRO B C 1
ATOM 2260 O O . PRO B 1 143 ? -10.844 -0.562 5.004 1 93.88 143 PRO B O 1
ATOM 2263 N N . ILE B 1 144 ? -11.32 0.169 7.074 1 92.44 144 ILE B N 1
ATOM 2264 C CA . ILE B 1 144 ? -10.016 -0.155 7.633 1 92.44 144 ILE B CA 1
ATOM 2265 C C . ILE B 1 144 ? -10.125 -1.41 8.5 1 92.44 144 ILE B C 1
ATOM 2267 O O . ILE B 1 144 ? -10.891 -1.445 9.461 1 92.44 144 ILE B O 1
ATOM 2271 N N . PRO B 1 145 ? -9.367 -2.398 8.219 1 90.31 145 PRO B N 1
ATOM 2272 C CA . PRO B 1 145 ? -9.406 -3.602 9.055 1 90.31 145 PRO B CA 1
ATOM 2273 C C . PRO B 1 145 ? -9.078 -3.311 10.516 1 90.31 145 PRO B C 1
ATOM 2275 O O . PRO B 1 145 ? -8.289 -2.412 10.812 1 90.31 145 PRO B O 1
ATOM 2278 N N . ASP B 1 146 ? -9.633 -4.129 11.414 1 89.69 146 ASP B N 1
ATOM 2279 C CA . ASP B 1 146 ? -9.516 -3.922 12.859 1 89.69 146 ASP B CA 1
ATOM 2280 C C . ASP B 1 146 ? -8.055 -3.865 13.289 1 89.69 146 ASP B C 1
ATOM 2282 O O . ASP B 1 146 ? -7.676 -3.029 14.117 1 89.69 146 ASP B O 1
ATOM 2286 N N . PHE B 1 147 ? -7.305 -4.746 12.836 1 86.69 147 PHE B N 1
ATOM 2287 C CA . PHE B 1 147 ? -5.91 -4.809 13.25 1 86.69 147 PHE B CA 1
ATOM 2288 C C . PHE B 1 147 ? -5.168 -3.539 12.852 1 86.69 147 PHE B C 1
ATOM 2290 O O . PHE B 1 147 ? -4.328 -3.043 13.602 1 86.69 147 PHE B O 1
ATOM 2297 N N . LEU B 1 148 ? -5.461 -3.008 11.664 1 91.88 148 LEU B N 1
ATOM 2298 C CA . LEU B 1 148 ? -4.844 -1.768 11.203 1 91.88 148 LEU B CA 1
ATOM 2299 C C . LEU B 1 148 ? -5.324 -0.584 12.039 1 91.88 148 LEU B C 1
ATOM 2301 O O . LEU B 1 148 ? -4.547 0.321 12.352 1 91.88 148 LEU B O 1
ATOM 2305 N N . ARG B 1 149 ? -6.566 -0.604 12.367 1 93.5 149 ARG B N 1
ATOM 2306 C CA . ARG B 1 149 ? -7.105 0.431 13.242 1 93.5 149 ARG B CA 1
ATOM 2307 C C . ARG B 1 149 ? -6.383 0.439 14.586 1 93.5 149 ARG B C 1
ATOM 2309 O O . ARG B 1 149 ? -6.105 1.504 15.148 1 93.5 149 ARG B O 1
ATOM 2316 N N . ALA B 1 150 ? -6.09 -0.725 15.078 1 92.06 150 ALA B N 1
ATOM 2317 C CA . ALA B 1 150 ? -5.379 -0.841 16.344 1 92.06 150 ALA B CA 1
ATOM 2318 C C . ALA B 1 150 ? -3.975 -0.25 16.234 1 92.06 150 ALA B C 1
ATOM 2320 O O . ALA B 1 150 ? -3.52 0.446 17.156 1 92.06 150 ALA B O 1
ATOM 2321 N N . ILE B 1 151 ? -3.324 -0.513 15.188 1 92.31 151 ILE B N 1
ATOM 2322 C CA . ILE B 1 151 ? -1.988 0.023 14.945 1 92.31 151 ILE B CA 1
ATOM 2323 C C . ILE B 1 151 ? -2.045 1.549 14.898 1 92.31 151 ILE B C 1
ATOM 2325 O O . ILE B 1 151 ? -1.234 2.227 15.539 1 92.31 151 ILE B O 1
ATOM 2329 N N . LEU B 1 152 ? -2.99 2.045 14.188 1 94.5 152 LEU B N 1
ATOM 2330 C CA . LEU B 1 152 ? -3.154 3.49 14.062 1 94.5 152 LEU B CA 1
ATOM 2331 C C . LEU B 1 152 ? -3.475 4.121 15.414 1 94.5 152 LEU B C 1
ATOM 2333 O O . LEU B 1 152 ? -2.928 5.172 15.758 1 94.5 152 LEU B O 1
ATOM 2337 N N . ALA B 1 153 ? -4.324 3.486 16.156 1 92.25 153 ALA B N 1
ATOM 2338 C CA . ALA B 1 153 ? -4.723 3.984 17.484 1 92.25 153 ALA B CA 1
ATOM 2339 C C . ALA B 1 153 ? -3.529 4.027 18.438 1 92.25 153 ALA B C 1
ATOM 2341 O O . ALA B 1 153 ? -3.455 4.898 19.297 1 92.25 153 ALA B O 1
ATOM 2342 N N . ALA B 1 154 ? -2.59 3.135 18.188 1 92.88 154 ALA B N 1
ATOM 2343 C CA . ALA B 1 154 ? -1.412 3.051 19.047 1 92.88 154 ALA B CA 1
ATOM 2344 C C . ALA B 1 154 ? -0.349 4.062 18.609 1 92.88 154 AL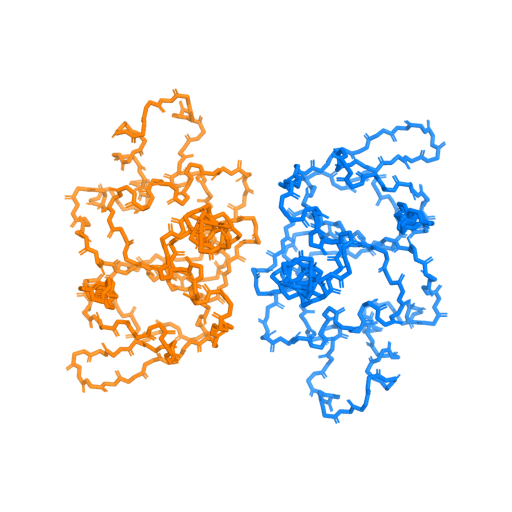A B C 1
ATOM 2346 O O . ALA B 1 154 ? 0.658 4.238 19.297 1 92.88 154 ALA B O 1
ATOM 2347 N N . GLY B 1 155 ? -0.603 4.66 17.516 1 93 155 GLY B N 1
ATOM 2348 C CA . GLY B 1 155 ? 0.361 5.633 17.031 1 93 155 GLY B CA 1
ATOM 2349 C C . GLY B 1 155 ? 1.403 5.02 16.109 1 93 155 GLY B C 1
ATOM 2350 O O . GLY B 1 155 ? 2.469 5.605 15.891 1 93 155 GLY B O 1
ATOM 2351 N N . GLY B 1 156 ? 1.122 3.732 15.648 1 93.94 156 GLY B N 1
ATOM 2352 C CA . GLY B 1 156 ? 2.059 3.092 14.742 1 93.94 156 GLY B CA 1
ATOM 2353 C C . GLY B 1 156 ? 2.387 1.662 15.133 1 93.94 156 GLY B C 1
ATOM 2354 O O . GLY B 1 156 ? 1.923 1.174 16.156 1 93.94 156 GLY B O 1
ATOM 2355 N N . LEU B 1 157 ? 3.127 1.04 14.344 1 91.12 157 LEU B N 1
ATOM 2356 C CA . LEU B 1 157 ? 3.426 -0.379 14.508 1 91.12 157 LEU B CA 1
ATOM 2357 C C . LEU B 1 157 ? 4.281 -0.62 15.742 1 91.12 157 LEU B C 1
ATOM 2359 O O . LEU B 1 157 ? 3.979 -1.499 16.547 1 91.12 157 LEU B O 1
ATOM 2363 N N . VAL B 1 158 ? 5.312 0.182 15.922 1 89.44 158 VAL B N 1
ATOM 2364 C CA . VAL B 1 158 ? 6.266 -0.031 17.016 1 89.44 158 VAL B CA 1
ATOM 2365 C C . VAL B 1 158 ? 5.57 0.158 18.359 1 89.44 158 VAL B C 1
ATOM 2367 O O . VAL B 1 158 ? 5.609 -0.729 19.203 1 89.44 158 VAL B O 1
ATOM 2370 N N . PRO B 1 159 ? 4.898 1.267 18.5 1 91.69 159 PRO B N 1
ATOM 2371 C CA . PRO B 1 159 ? 4.16 1.403 19.75 1 91.69 159 PRO B CA 1
ATOM 2372 C C . PRO B 1 159 ? 3.141 0.286 19.969 1 91.69 159 PRO B C 1
ATOM 2374 O O . PRO B 1 159 ? 2.93 -0.158 21.094 1 91.69 159 PRO B O 1
ATOM 2377 N N . HIS B 1 160 ? 2.482 -0.187 18.953 1 90.25 160 HIS B N 1
ATOM 2378 C CA . HIS B 1 160 ? 1.497 -1.259 19.047 1 90.25 160 HIS B CA 1
ATOM 2379 C C . HIS B 1 160 ? 2.137 -2.553 19.531 1 90.25 160 HIS B C 1
ATOM 2381 O O . HIS B 1 160 ? 1.602 -3.217 20.422 1 90.25 160 HIS B O 1
ATOM 2387 N N . LEU B 1 161 ? 3.293 -2.869 18.969 1 84.81 161 LEU B N 1
ATOM 2388 C CA . LEU B 1 161 ? 4.004 -4.086 19.344 1 84.81 161 LEU B CA 1
ATOM 2389 C C . LEU B 1 161 ? 4.5 -4.004 20.781 1 84.81 161 LEU B C 1
ATOM 2391 O O . LEU B 1 161 ? 4.449 -4.992 21.516 1 84.81 161 LEU B O 1
ATOM 2395 N N . LYS B 1 162 ? 4.969 -2.877 21.141 1 86.56 162 LYS B N 1
ATOM 2396 C CA . LYS B 1 162 ? 5.43 -2.686 22.516 1 86.56 162 LYS B CA 1
ATOM 2397 C C . LYS B 1 162 ? 4.293 -2.891 23.516 1 86.56 162 LYS B C 1
ATOM 2399 O O . LYS B 1 162 ? 4.484 -3.506 24.562 1 86.56 162 LYS B O 1
ATOM 2404 N N . ALA B 1 163 ? 3.152 -2.434 23.172 1 84.5 163 ALA B N 1
ATOM 2405 C CA . ALA B 1 163 ? 1.989 -2.566 24.047 1 84.5 163 ALA B CA 1
ATOM 2406 C C . ALA B 1 163 ? 1.557 -4.023 24.172 1 84.5 163 ALA B C 1
ATOM 2408 O O . ALA B 1 163 ? 1.087 -4.453 25.219 1 84.5 163 ALA B O 1
ATOM 2409 N N . ARG B 1 164 ? 1.714 -4.734 23.203 1 78.88 164 ARG B N 1
ATOM 2410 C CA . ARG B 1 164 ? 1.3 -6.133 23.188 1 78.88 164 ARG B CA 1
ATOM 2411 C C . ARG B 1 164 ? 2.324 -7.012 23.891 1 78.88 164 ARG B C 1
ATOM 2413 O O . ARG B 1 164 ? 1.962 -7.98 24.562 1 78.88 164 ARG B O 1
ATOM 2420 N N . LEU B 1 165 ? 3.615 -6.688 23.656 1 70.81 165 LEU B N 1
ATOM 2421 C CA . LEU B 1 165 ? 4.672 -7.445 24.312 1 70.81 165 LEU B CA 1
ATOM 2422 C C . LEU B 1 165 ? 4.766 -7.066 25.781 1 70.81 165 LEU B C 1
ATOM 2424 O O . LEU B 1 165 ? 5.125 -7.898 26.625 1 70.81 165 LEU B O 1
ATOM 2428 N N . GLY B 1 166 ? 4.652 -5.852 26.031 1 60.59 166 GLY B N 1
ATOM 2429 C CA . GLY B 1 166 ? 4.668 -5.434 27.422 1 60.59 166 GLY B CA 1
ATOM 2430 C C . GLY B 1 166 ? 3.488 -5.961 28.219 1 60.59 166 GLY B C 1
ATOM 2431 O O . GLY B 1 166 ? 3.488 -5.91 29.438 1 60.59 166 GLY B O 1
ATOM 2432 N N . LYS B 1 167 ? 2.281 -6.105 27.703 1 51.47 167 LYS B N 1
ATOM 2433 C CA . LYS B 1 167 ? 1.178 -6.73 28.438 1 51.47 167 LYS B CA 1
ATOM 2434 C C . LYS B 1 167 ? 1.403 -8.234 28.594 1 51.47 167 LYS B C 1
ATOM 2436 O O . LYS B 1 167 ? 0.639 -8.906 29.281 1 51.47 167 LYS B O 1
ATOM 2441 N N . GLY B 1 168 ? 2.279 -8.922 27.922 1 38.38 168 GLY B N 1
ATOM 2442 C CA . GLY B 1 168 ? 2.59 -10.289 28.297 1 38.38 168 GLY B CA 1
ATOM 2443 C C . GLY B 1 168 ? 3.623 -10.391 29.391 1 38.38 168 GLY B C 1
ATOM 2444 O O . GLY B 1 168 ? 4.395 -9.461 29.625 1 38.38 168 GLY B O 1
#

Sequence (336 aa):
MTPAIAPDPTGRLWRFGDNIDTDAMAPAVLMKSPLPVLVRHCLASLRPEFPGSVRPGDVLVAGANFGIGSSREQAPQALRALGVGAVVAQSFGGLFYRNAINLGLPVLVCADTCRLADGAHAVLDLATAQLRLDDGSLVACEPIPDFLRAILAAGGLVPHLKARLGKGMTPAIAPDPTGRLWRFGDNIDTDAMAPAVLMKSPLPVLVRHCLASLRPEFPGSVRPGDVLVAGANFGIGSSREQAPQALRALGVGAVVAQSFGGLFYRNAINLGLPVLVCADTCRLADGAHAVLDLATAQLRLDDGSLVACEPIPDFLRAILAAGGLVPHLKARLGKG

Organism: Cupriavidus necator (strain ATCC 17699 / DSM 428 / KCTC 22496 / NCIMB 10442 / H16 / Stanier 337) (NCBI:txid381666)

pLDDT: mean 91.71, std 13.35, range [26.95, 98.69]